Protein AF-0000000078594647 (afdb_homodimer)

Solvent-accessible surface area (backbone atoms only — not comparable to full-atom values): 12180 Å² total; per-residue (Å²): 135,80,76,60,50,55,62,37,12,44,50,52,47,50,51,37,48,75,68,69,44,51,60,60,56,49,11,61,69,51,72,47,50,45,66,55,50,50,26,29,36,66,47,72,40,78,67,46,54,61,53,47,50,36,48,23,61,66,70,72,49,52,59,43,68,57,64,48,69,67,57,80,35,77,54,42,50,44,49,48,50,41,55,56,51,54,71,73,38,51,63,69,51,46,52,50,48,43,52,51,52,50,54,50,46,56,53,59,70,72,101,135,82,76,59,51,55,61,37,11,43,50,52,47,51,50,39,49,74,67,71,43,50,60,60,54,50,11,61,69,50,73,48,51,43,66,55,50,50,28,28,36,66,45,73,39,80,66,47,53,63,53,47,48,36,47,23,61,65,70,72,49,50,57,42,69,56,63,50,68,66,59,75,35,76,53,43,50,44,49,48,50,40,55,58,51,54,70,73,37,52,63,69,50,47,52,52,49,45,51,52,51,52,55,50,46,57,54,58,71,72,100

Organism: NCBI:txid1408889

Secondary structure (DSSP, 8-state):
----HHHHHHHHHHHHHHTT--HHHHHHHHT--HHHHHHHHTTSSPPPHHHHHHHHHHHT--HHHHHS---TTHHHHHHHHHHHHHTTS-HHHHHHHHHHHHHHHHHHHT-/----HHHHHHHHHHHHHHTT--HHHHHHHHT--HHHHHHHHTTSSPPPHHHHHHHHHHHT--HHHHHS---TTHHHHHHHHHHHHHTTS-HHHHHHHHHHHHHHHHHHHT-

Radius of gyration: 18.21 Å; Cα contacts (8 Å, |Δi|>4): 233; chains: 2; bounding box: 49×46×35 Å

Foldseek 3Di:
DDFDQQQLLCLLVVLCVVVVHDLCRLCVQLVHDSVVNVCSNRVVDDDDPSSLVSSCVSSVFDPCSRTVPPDVPPVVVVVRVVVSVLVVDDPVVVVVVVVVVVVVVVVVVVD/DDFDQQVLLCLLVVLCVVVVHDLCRLCVQLVHDSVVNVCSNRVVDDDDPSSLVSSCVSSVFDPCSRTVPPDPPVVVVVVRVVVSVLVVDDPVVVVVVVVVVVVVVVVVVVD

pLDDT: mean 83.29, std 15.33, range [35.72, 98.75]

InterPro domains:
  IPR001387 Cro/C1-type, helix-turn-helix domain [PF01381] (12-65)
  IPR001387 Cro/C1-type, helix-turn-helix domain [PS50943] (12-66)
  IPR001387 Cro/C1-type, helix-turn-helix domain [SM00530] (11-66)
  IPR001387 Cro/C1-type, helix-turn-helix domain [cd00093] (9-66)
  IPR010982 Lambda repressor-like, DNA-binding domain superfamily [G3DSA:1.10.260.40] (1-69)
  IPR010982 Lambda repressor-like, DNA-binding domain superfamily [SSF47413] (3-69)
  IPR050807 Transcriptional regulator/dioxygenase, bacterial-type [PTHR46797] (7-89)

Sequence (222 aa):
MKTDYKKLGKRIKTIRKERALTQEKLAEMTGLSNNYISNIETNRSIPSIDTLLKICNSLGVTPDFILLDSIYTSKKYLKDEIAVKLNKCSEKNIHLIAKFCDLLIEEQTNEMKTDYKKLGKRIKTIRKERALTQEKLAEMTGLSNNYISNIETNRSIPSIDTLLKICNSLGVTPDFILL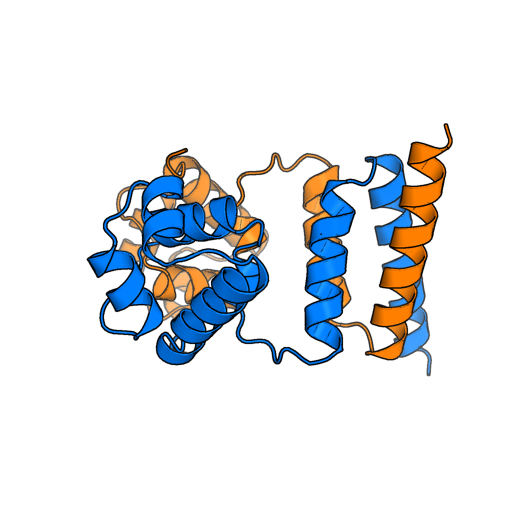DSIYTSKKYLKDEIAVKLNKCSEKNIHLIAKFCDLLIEEQTNE

Structure (mmCIF, N/CA/C/O backbone):
data_AF-0000000078594647-model_v1
#
loop_
_entity.id
_entity.type
_entity.pdbx_description
1 polymer 'Predicted transcriptional regulator'
#
loop_
_atom_site.group_PDB
_atom_site.id
_atom_site.type_symbol
_atom_site.label_atom_id
_atom_site.label_alt_id
_atom_site.label_comp_id
_atom_site.label_asym_id
_atom_site.label_entity_id
_atom_site.label_seq_id
_atom_site.pdbx_PDB_ins_code
_atom_site.Cartn_x
_atom_site.Cartn_y
_atom_site.Cartn_z
_atom_site.occupancy
_atom_site.B_iso_or_equiv
_atom_site.auth_seq_id
_atom_site.auth_comp_id
_atom_site.auth_asym_id
_atom_site.auth_atom_id
_atom_site.pdbx_PDB_model_num
ATOM 1 N N . MET A 1 1 ? -3.4 14.125 -6.039 1 54.25 1 MET A N 1
ATOM 2 C CA . MET A 1 1 ? -3.855 13.258 -7.129 1 54.25 1 MET A CA 1
ATOM 3 C C . MET A 1 1 ? -4.812 12.195 -6.609 1 54.25 1 MET A C 1
ATOM 5 O O . MET A 1 1 ? -4.633 11.672 -5.508 1 54.25 1 MET A O 1
ATOM 9 N N . LYS A 1 2 ? -6.031 12.133 -7.195 1 72.19 2 LYS A N 1
ATOM 10 C CA . LYS A 1 2 ? -7.098 11.211 -6.797 1 72.19 2 LYS A CA 1
ATOM 11 C C . LYS A 1 2 ? -6.816 9.797 -7.297 1 72.19 2 LYS A C 1
ATOM 13 O O . LYS A 1 2 ? -6.328 9.609 -8.414 1 72.19 2 LYS A O 1
ATOM 18 N N . THR A 1 3 ? -6.91 8.891 -6.473 1 85.5 3 THR A N 1
ATOM 19 C CA . THR A 1 3 ? -6.723 7.484 -6.812 1 85.5 3 THR A CA 1
ATOM 20 C C . THR A 1 3 ? -7.691 7.059 -7.914 1 85.5 3 THR A C 1
ATOM 22 O O . THR A 1 3 ? -8.875 7.398 -7.871 1 85.5 3 THR A O 1
ATOM 25 N N . ASP A 1 4 ? -7.176 6.477 -8.969 1 89.94 4 ASP A N 1
ATOM 26 C CA . ASP A 1 4 ? -8.016 5.914 -10.016 1 89.94 4 ASP A CA 1
ATOM 27 C C . ASP A 1 4 ? -8.539 4.535 -9.625 1 89.94 4 ASP A C 1
ATOM 29 O O . ASP A 1 4 ? -7.918 3.518 -9.938 1 89.94 4 ASP A O 1
ATOM 33 N N . TYR A 1 5 ? -9.734 4.523 -9.109 1 93.19 5 TYR A N 1
ATOM 34 C CA . TYR A 1 5 ? -10.266 3.279 -8.562 1 93.19 5 TYR A CA 1
ATOM 35 C C . TYR A 1 5 ? -10.719 2.342 -9.68 1 93.19 5 TYR A C 1
ATOM 37 O O . TYR A 1 5 ? -10.797 1.127 -9.484 1 93.19 5 TYR A O 1
ATOM 45 N N . LYS A 1 6 ? -11.047 2.926 -10.781 1 94.06 6 LYS A N 1
ATOM 46 C CA . LYS A 1 6 ? -11.359 2.07 -11.922 1 94.06 6 LYS A CA 1
ATOM 47 C C . LYS A 1 6 ? -10.148 1.231 -12.328 1 94.06 6 LYS A C 1
ATOM 49 O O . LYS A 1 6 ? -10.266 0.025 -12.555 1 94.06 6 LYS A O 1
ATOM 54 N N . LYS A 1 7 ? -9.016 1.899 -12.414 1 91.75 7 LYS A N 1
ATOM 55 C CA . LYS A 1 7 ? -7.781 1.186 -12.734 1 91.75 7 LYS A CA 1
ATOM 56 C C . LYS A 1 7 ? -7.406 0.209 -11.625 1 91.75 7 LYS A C 1
ATOM 58 O O . LYS A 1 7 ? -6.918 -0.89 -11.898 1 91.75 7 LYS A O 1
ATOM 63 N N . LEU A 1 8 ? -7.621 0.599 -10.406 1 93.06 8 LEU A N 1
ATOM 64 C CA . LEU A 1 8 ? -7.363 -0.268 -9.258 1 93.06 8 LEU A CA 1
ATOM 65 C C . LEU A 1 8 ? -8.188 -1.548 -9.352 1 93.06 8 LEU A C 1
ATOM 67 O O . LEU A 1 8 ? -7.656 -2.646 -9.18 1 93.06 8 LEU A O 1
ATOM 71 N N . GLY A 1 9 ? -9.461 -1.371 -9.547 1 95.88 9 GLY A N 1
ATOM 72 C CA . GLY A 1 9 ? -10.328 -2.531 -9.688 1 95.88 9 GLY A CA 1
ATOM 73 C C . GLY A 1 9 ? -9.898 -3.463 -10.805 1 95.88 9 GLY A C 1
ATOM 74 O O . GLY A 1 9 ? -9.914 -4.684 -10.641 1 95.88 9 GLY A O 1
ATOM 75 N N . LYS A 1 10 ? -9.5 -2.865 -11.922 1 94.12 10 LYS A N 1
ATOM 76 C CA . LYS A 1 10 ? -9.039 -3.656 -13.055 1 94.12 10 LYS A CA 1
ATOM 77 C C . LYS A 1 10 ? -7.777 -4.445 -12.703 1 94.12 10 LYS A C 1
ATOM 79 O O . LYS A 1 10 ? -7.605 -5.582 -13.141 1 94.12 10 LYS A O 1
ATOM 84 N N . ARG A 1 11 ? -6.898 -3.875 -11.961 1 91.38 11 ARG A N 1
ATOM 85 C CA . ARG A 1 11 ? -5.676 -4.551 -11.531 1 91.38 11 ARG A CA 1
ATOM 86 C C . ARG A 1 11 ? -6 -5.75 -10.641 1 91.38 11 ARG A C 1
ATOM 88 O O . ARG A 1 11 ? -5.414 -6.824 -10.805 1 91.38 11 ARG A O 1
ATOM 95 N N . ILE A 1 12 ? -6.914 -5.535 -9.758 1 94.88 12 ILE A N 1
ATOM 96 C CA . ILE A 1 12 ? -7.332 -6.621 -8.875 1 94.88 12 ILE A CA 1
ATOM 97 C C . ILE A 1 12 ? -7.898 -7.77 -9.711 1 94.88 12 ILE A C 1
ATOM 99 O O . ILE A 1 12 ? -7.543 -8.93 -9.5 1 94.88 12 ILE A O 1
ATOM 103 N N . LYS A 1 13 ? -8.695 -7.375 -10.648 1 96.81 13 LYS A N 1
ATOM 104 C CA . LYS A 1 13 ? -9.281 -8.375 -11.539 1 96.81 13 LYS A CA 1
ATOM 105 C C . LYS A 1 13 ? -8.203 -9.141 -12.297 1 96.81 13 LYS A C 1
ATOM 107 O O . LYS A 1 13 ? -8.25 -10.367 -12.398 1 96.81 13 LYS A O 1
ATOM 112 N N . THR A 1 14 ? -7.301 -8.398 -12.859 1 93.44 14 THR A N 1
ATOM 113 C CA . THR A 1 14 ? -6.223 -8.984 -13.648 1 93.44 14 THR A CA 1
ATOM 114 C C . THR A 1 14 ? -5.426 -9.984 -12.82 1 93.44 14 THR A C 1
ATOM 116 O O . THR A 1 14 ? -5.176 -11.109 -13.258 1 93.44 14 THR A O 1
ATOM 119 N N . ILE A 1 15 ? -5.059 -9.648 -11.633 1 87.94 15 ILE A N 1
ATOM 120 C CA . ILE A 1 15 ? -4.27 -10.516 -10.758 1 87.94 15 ILE A CA 1
ATOM 121 C C . ILE A 1 15 ? -5.09 -11.742 -10.375 1 87.94 15 ILE A C 1
ATOM 123 O O . ILE A 1 15 ? -4.57 -12.859 -10.344 1 87.94 15 ILE A O 1
ATOM 127 N N . ARG A 1 16 ? -6.32 -11.438 -9.977 1 95.81 16 ARG A N 1
ATOM 128 C CA . ARG A 1 16 ? -7.195 -12.555 -9.633 1 95.81 16 ARG A CA 1
ATOM 129 C C . ARG A 1 16 ? -7.227 -13.594 -10.75 1 95.81 16 ARG A C 1
ATOM 131 O O . ARG A 1 16 ? -7.082 -14.789 -10.5 1 95.81 16 ARG A O 1
ATOM 138 N N . LYS A 1 17 ? -7.383 -13.102 -11.969 1 96.31 17 LYS A N 1
ATOM 139 C CA . LYS A 1 17 ? -7.449 -13.984 -13.133 1 96.31 17 LYS A CA 1
ATOM 140 C C . LYS A 1 17 ? -6.113 -14.68 -13.367 1 96.31 17 LYS A C 1
ATOM 142 O O . LYS A 1 17 ? -6.082 -15.859 -13.727 1 96.31 17 LYS A O 1
ATOM 147 N N . GLU A 1 18 ? -5.086 -13.977 -13.211 1 87.06 18 GLU A N 1
ATOM 148 C CA . GLU A 1 18 ? -3.752 -14.555 -13.352 1 87.06 18 GLU A CA 1
ATOM 149 C C . GLU A 1 18 ? -3.541 -15.711 -12.383 1 87.06 18 GLU A C 1
ATOM 151 O O . GLU A 1 18 ? -2.807 -16.656 -12.68 1 87.06 18 GLU A O 1
ATOM 156 N N . ARG A 1 19 ? -4.184 -15.609 -11.258 1 88.88 19 ARG A N 1
ATOM 157 C CA . ARG A 1 19 ? -4.082 -16.641 -10.234 1 88.88 19 ARG A CA 1
ATOM 158 C C . ARG A 1 19 ? -5.148 -17.719 -10.43 1 88.88 19 ARG A C 1
ATOM 160 O O . ARG A 1 19 ? -5.332 -18.578 -9.57 1 88.88 19 ARG A O 1
ATOM 167 N N . ALA A 1 20 ? -5.902 -17.547 -11.453 1 96.25 20 ALA A N 1
ATOM 168 C CA . ALA A 1 20 ? -6.941 -18.484 -11.852 1 96.25 20 ALA A CA 1
ATOM 169 C C . ALA A 1 20 ? -8.039 -18.578 -10.789 1 96.25 20 ALA A C 1
ATOM 171 O O . ALA A 1 20 ? -8.57 -19.656 -10.523 1 96.25 20 ALA A O 1
ATOM 172 N N . LEU A 1 21 ? -8.328 -17.531 -10.234 1 97.56 21 LEU A N 1
ATOM 173 C CA . LEU A 1 21 ? -9.398 -17.469 -9.234 1 97.56 21 LEU A CA 1
ATOM 174 C C . LEU A 1 21 ? -10.664 -16.859 -9.836 1 97.56 21 LEU A C 1
ATOM 176 O O . LEU A 1 21 ? -10.594 -15.922 -10.625 1 97.56 21 LEU A O 1
ATOM 180 N N . THR A 1 22 ? -11.773 -17.484 -9.398 1 98.31 22 THR A N 1
ATOM 181 C CA . THR A 1 22 ? -13.047 -16.828 -9.664 1 98.31 22 THR A CA 1
ATOM 182 C C . THR A 1 22 ? -13.328 -15.742 -8.617 1 98.31 22 THR A C 1
ATOM 184 O O . THR A 1 22 ? -12.633 -15.656 -7.602 1 98.31 22 THR A O 1
ATOM 187 N N . GLN A 1 23 ? -14.328 -14.93 -8.969 1 98.38 23 GLN A N 1
ATOM 188 C CA . GLN A 1 23 ? -14.719 -13.938 -7.969 1 98.38 23 GLN A CA 1
ATOM 189 C C . GLN A 1 23 ? -15.227 -14.609 -6.695 1 98.38 23 GLN A C 1
ATOM 191 O O . GLN A 1 23 ? -14.961 -14.141 -5.59 1 98.38 23 GLN A O 1
ATOM 196 N N . GLU A 1 24 ? -15.93 -15.688 -6.887 1 98.38 24 GLU A N 1
ATOM 197 C CA . GLU A 1 24 ? -16.469 -16.453 -5.758 1 98.38 24 GLU A CA 1
ATOM 198 C C . GLU A 1 24 ? -15.344 -16.984 -4.875 1 98.38 24 GLU A C 1
ATOM 200 O O . GLU A 1 24 ? -15.43 -16.922 -3.645 1 98.38 24 GLU A O 1
ATOM 205 N N . LYS A 1 25 ? -14.367 -17.484 -5.512 1 98.5 25 LYS A N 1
ATOM 206 C CA . LYS A 1 25 ? -13.25 -18.031 -4.754 1 98.5 25 LYS A CA 1
ATOM 207 C C . LYS A 1 25 ? -12.5 -16.922 -4.012 1 98.5 25 LYS A C 1
ATOM 209 O O . LYS A 1 25 ? -12.109 -17.094 -2.857 1 98.5 25 LYS A O 1
ATOM 214 N N . LEU A 1 26 ? -12.266 -15.812 -4.645 1 98.31 26 LEU A N 1
ATOM 215 C CA . LEU A 1 26 ? -11.625 -14.688 -3.969 1 98.31 26 LEU A CA 1
ATOM 216 C C . LEU A 1 26 ? -12.469 -14.211 -2.793 1 98.31 26 LEU A C 1
ATOM 218 O O . LEU A 1 26 ? -11.93 -13.852 -1.741 1 98.31 26 LEU A O 1
ATOM 222 N N . ALA A 1 27 ? -13.742 -14.188 -2.984 1 98.44 27 ALA A N 1
ATOM 223 C CA . ALA A 1 27 ? -14.664 -13.789 -1.921 1 98.44 27 ALA A CA 1
ATOM 224 C C . ALA A 1 27 ? -14.516 -14.703 -0.703 1 98.44 27 ALA A C 1
ATOM 226 O O . ALA A 1 27 ? -14.43 -14.219 0.43 1 98.44 27 ALA A O 1
ATOM 227 N N . GLU A 1 28 ? -14.445 -15.883 -0.958 1 97.94 28 GLU A N 1
ATOM 228 C CA . GLU A 1 28 ? -14.258 -16.859 0.112 1 97.94 28 GLU A CA 1
ATOM 229 C C . GLU A 1 28 ? -12.938 -16.641 0.834 1 97.94 28 GLU A C 1
ATOM 231 O O . GLU A 1 28 ? -12.883 -16.641 2.066 1 97.94 28 GLU A O 1
ATOM 236 N N . MET A 1 29 ? -11.914 -16.453 0.105 1 96.38 29 MET A N 1
ATOM 237 C CA . MET A 1 29 ? -10.57 -16.297 0.655 1 96.38 29 MET A CA 1
ATOM 238 C C . MET A 1 29 ? -10.477 -15.023 1.494 1 96.38 29 MET A C 1
ATOM 240 O O . MET A 1 29 ? -9.688 -14.961 2.439 1 96.38 29 MET A O 1
ATOM 244 N N . THR A 1 30 ? -11.203 -14.031 1.105 1 96.31 30 THR A N 1
ATOM 245 C CA . THR A 1 30 ? -11.109 -12.727 1.758 1 96.31 30 THR A CA 1
ATOM 246 C C . THR A 1 30 ? -12.156 -12.594 2.861 1 96.31 30 THR A C 1
ATOM 248 O O . THR A 1 30 ? -12.078 -11.688 3.688 1 96.31 30 THR A O 1
ATOM 251 N N . GLY A 1 31 ? -13.164 -13.445 2.863 1 97.25 31 GLY A N 1
ATOM 252 C CA . GLY A 1 31 ? -14.289 -13.312 3.771 1 97.25 31 GLY A CA 1
ATOM 253 C C . GLY A 1 31 ? -15.273 -12.234 3.348 1 97.25 31 GLY A C 1
ATOM 254 O O . GLY A 1 31 ? -16.031 -11.719 4.172 1 97.25 31 GLY A O 1
ATOM 255 N N . LEU A 1 32 ? -15.258 -11.852 2.152 1 97.69 32 LEU A N 1
ATOM 256 C CA . LEU A 1 32 ? -16.156 -10.852 1.589 1 97.69 32 LEU A CA 1
ATOM 257 C C . LEU A 1 32 ? -17.203 -11.508 0.698 1 97.69 32 LEU A C 1
ATOM 259 O O . LEU A 1 32 ? -17.094 -12.688 0.358 1 97.69 32 LEU A O 1
ATOM 263 N N . SER A 1 33 ? -18.172 -10.758 0.355 1 98.19 33 SER A N 1
ATOM 264 C CA . SER A 1 33 ? -19.172 -11.297 -0.547 1 98.19 33 SER A CA 1
ATOM 265 C C . SER A 1 33 ? -18.719 -11.227 -2 1 98.19 33 SER A C 1
ATOM 267 O O . SER A 1 33 ? -17.953 -10.336 -2.369 1 98.19 33 SER A O 1
ATOM 269 N N . ASN A 1 34 ? -19.266 -12.164 -2.793 1 98.12 34 ASN A N 1
ATOM 270 C CA . ASN A 1 34 ? -19 -12.156 -4.227 1 98.12 34 ASN A CA 1
ATOM 271 C C . ASN A 1 34 ? -19.422 -10.844 -4.871 1 98.12 34 ASN A C 1
ATOM 273 O O . ASN A 1 34 ? -18.703 -10.297 -5.707 1 98.12 34 ASN A O 1
ATOM 277 N N . ASN A 1 35 ? -20.484 -10.398 -4.492 1 98.5 35 ASN A N 1
ATOM 278 C CA . ASN A 1 35 ? -21 -9.141 -5.027 1 98.5 35 ASN A CA 1
ATOM 279 C C . ASN A 1 35 ? -20.047 -7.98 -4.711 1 98.5 35 ASN A C 1
ATOM 281 O O . ASN A 1 35 ? -19.844 -7.102 -5.547 1 98.5 35 ASN A O 1
ATOM 285 N N . TYR A 1 36 ? -19.547 -7.969 -3.537 1 98.31 36 TYR A N 1
ATOM 286 C CA . TYR A 1 36 ? -18.641 -6.902 -3.133 1 98.31 36 TYR A CA 1
ATOM 287 C C . TYR A 1 36 ? -17.344 -6.953 -3.938 1 98.31 36 TYR A C 1
ATOM 289 O O . TYR A 1 36 ? -16.844 -5.918 -4.383 1 98.31 36 TYR A O 1
ATOM 297 N N . ILE A 1 37 ? -16.797 -8.109 -4.145 1 98.56 37 ILE A N 1
ATOM 298 C CA . ILE A 1 37 ? -15.617 -8.281 -4.98 1 98.56 37 ILE A CA 1
ATOM 299 C C . ILE A 1 37 ? -15.898 -7.738 -6.383 1 98.56 37 ILE A C 1
ATOM 301 O O . ILE A 1 37 ? -15.102 -6.969 -6.926 1 98.56 37 ILE A O 1
ATOM 305 N N . SER A 1 38 ? -17.031 -8.141 -6.906 1 98.62 38 SER A N 1
ATOM 306 C CA . SER A 1 38 ? -17.422 -7.668 -8.234 1 98.62 38 SER A CA 1
ATOM 307 C C . SER A 1 38 ? -17.516 -6.148 -8.273 1 98.62 38 SER A C 1
ATOM 309 O O . SER A 1 38 ? -17.016 -5.523 -9.219 1 98.62 38 SER A O 1
ATOM 311 N N . ASN A 1 39 ? -18.125 -5.59 -7.258 1 98.75 39 ASN A N 1
ATOM 312 C CA . ASN A 1 39 ? -18.297 -4.141 -7.188 1 98.75 39 ASN A CA 1
ATOM 313 C C . ASN A 1 39 ? -16.938 -3.43 -7.133 1 98.75 39 ASN A C 1
ATOM 315 O O . ASN A 1 39 ? -16.766 -2.377 -7.746 1 98.75 39 ASN A O 1
ATOM 319 N N . ILE A 1 40 ? -16 -3.932 -6.434 1 98.12 40 ILE A N 1
ATOM 320 C CA . ILE A 1 40 ? -14.672 -3.342 -6.336 1 98.12 40 ILE A CA 1
ATOM 321 C C . ILE A 1 40 ? -13.969 -3.414 -7.691 1 98.12 40 ILE A C 1
ATOM 323 O O . ILE A 1 40 ? -13.414 -2.42 -8.164 1 98.12 40 ILE A O 1
ATOM 327 N N . GLU A 1 41 ? -14.117 -4.566 -8.328 1 98 41 GLU A N 1
ATOM 328 C CA . GLU A 1 41 ? -13.414 -4.781 -9.586 1 98 41 GLU A CA 1
ATOM 329 C C . GLU A 1 41 ? -13.992 -3.914 -10.703 1 98 41 GLU A C 1
ATOM 331 O O . GLU A 1 41 ? -13.305 -3.604 -11.672 1 98 41 GLU A O 1
ATOM 336 N N . THR A 1 42 ? -15.258 -3.559 -10.516 1 97.5 42 THR A N 1
ATOM 337 C CA . THR A 1 42 ? -15.93 -2.766 -11.539 1 97.5 42 THR A CA 1
ATOM 338 C C . THR A 1 42 ? -16.109 -1.322 -11.078 1 97.5 42 THR A C 1
ATOM 340 O O . THR A 1 42 ? -16.859 -0.56 -11.688 1 97.5 42 THR A O 1
ATOM 343 N N . ASN A 1 43 ? -15.43 -0.935 -10.023 1 96.62 43 ASN A N 1
ATOM 344 C CA . ASN A 1 43 ? -15.406 0.418 -9.477 1 96.62 43 ASN A CA 1
ATOM 345 C C . ASN A 1 43 ? -16.797 0.879 -9.055 1 96.62 43 ASN A C 1
ATOM 347 O O . ASN A 1 43 ? -17.141 2.049 -9.219 1 96.62 43 ASN A O 1
ATOM 351 N N . ARG A 1 44 ? -17.578 0.023 -8.578 1 97.94 44 ARG A N 1
ATOM 352 C CA . ARG A 1 44 ? -18.875 0.362 -8.008 1 97.94 44 ARG A CA 1
ATOM 353 C C . ARG A 1 44 ? -18.797 0.508 -6.492 1 97.94 44 ARG A C 1
ATOM 355 O O . ARG A 1 44 ? -19.703 1.051 -5.867 1 97.94 44 ARG A O 1
ATOM 362 N N . SER A 1 45 ? -17.781 0.072 -5.922 1 97.75 45 SER A N 1
ATOM 363 C CA . SER A 1 45 ? -17.438 0.256 -4.516 1 97.75 45 SER A CA 1
ATOM 364 C C . SER A 1 45 ? -15.961 0.564 -4.336 1 97.75 45 SER A C 1
ATOM 366 O O . SER A 1 45 ? -15.117 0.002 -5.039 1 97.75 45 SER A O 1
ATOM 368 N N . ILE A 1 46 ? -15.727 1.422 -3.447 1 96 46 ILE A N 1
ATOM 369 C CA . ILE A 1 46 ? -14.352 1.72 -3.068 1 96 46 ILE A CA 1
ATOM 370 C C . ILE A 1 46 ? -13.969 0.9 -1.838 1 96 46 ILE A C 1
ATOM 372 O O . ILE A 1 46 ? -14.641 0.962 -0.807 1 96 46 ILE A O 1
ATOM 376 N N . PRO A 1 47 ? -12.93 0.13 -2.002 1 96.69 47 PRO A N 1
ATOM 377 C CA . PRO A 1 47 ? -12.547 -0.664 -0.831 1 96.69 47 PRO A CA 1
ATOM 378 C C . PRO A 1 47 ? -11.945 0.187 0.289 1 96.69 47 PRO A C 1
ATOM 380 O O . PRO A 1 47 ? -11.312 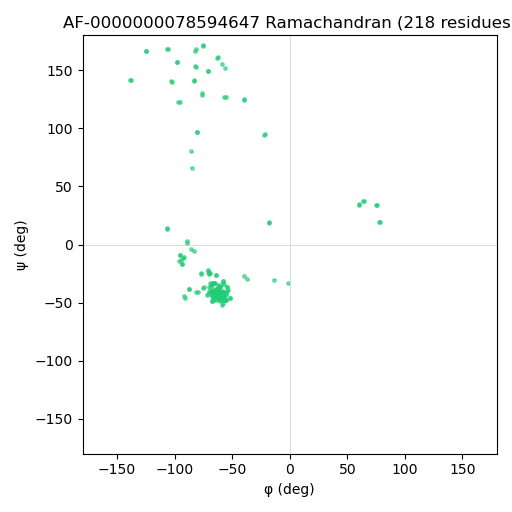1.207 0.021 1 96.69 47 PRO A O 1
ATOM 383 N N . SER A 1 48 ? -12.172 -0.27 1.49 1 95.5 48 SER A N 1
ATOM 384 C CA . SER A 1 48 ? -11.445 0.27 2.637 1 95.5 48 SER A CA 1
ATOM 385 C C . SER A 1 48 ? -10.016 -0.249 2.68 1 95.5 48 SER A C 1
ATOM 387 O O . SER A 1 48 ? -9.648 -1.147 1.919 1 95.5 48 SER A O 1
ATOM 389 N N . ILE A 1 49 ? -9.258 0.305 3.543 1 94.81 49 ILE A N 1
ATOM 390 C CA . ILE A 1 49 ? -7.895 -0.171 3.758 1 94.81 49 ILE A CA 1
ATOM 391 C C . ILE A 1 49 ? -7.922 -1.637 4.184 1 94.81 49 ILE A C 1
ATOM 393 O O . ILE A 1 49 ? -7.16 -2.457 3.662 1 94.81 49 ILE A O 1
ATOM 397 N N . ASP A 1 50 ? -8.82 -1.983 5.094 1 94.12 50 ASP A N 1
ATOM 398 C CA . ASP A 1 50 ? -8.93 -3.363 5.555 1 94.12 50 ASP A CA 1
ATOM 399 C C . ASP A 1 50 ? -9.273 -4.301 4.402 1 94.12 50 ASP A C 1
ATOM 401 O O . ASP A 1 50 ? -8.695 -5.383 4.281 1 94.12 50 ASP A O 1
ATOM 405 N N . THR A 1 51 ? -10.195 -3.871 3.65 1 96.25 51 THR A N 1
ATOM 406 C CA . THR A 1 51 ? -10.609 -4.668 2.5 1 96.25 51 THR A CA 1
ATOM 407 C C . THR A 1 51 ? -9.453 -4.848 1.521 1 96.25 51 THR A C 1
ATOM 409 O O . THR A 1 51 ? -9.211 -5.957 1.039 1 96.25 51 THR A O 1
ATOM 412 N N . LEU A 1 52 ? -8.781 -3.764 1.249 1 95.12 52 LEU A N 1
ATOM 413 C CA . LEU A 1 52 ? -7.637 -3.811 0.347 1 95.12 52 LEU A CA 1
ATOM 414 C C . LEU A 1 52 ? -6.586 -4.793 0.854 1 95.12 52 LEU A C 1
ATOM 416 O O . LEU A 1 52 ? -6.035 -5.574 0.076 1 95.12 52 LEU A O 1
ATOM 420 N N . LEU A 1 53 ? -6.336 -4.785 2.104 1 92.5 53 LEU A N 1
ATOM 421 C CA . LEU A 1 53 ? -5.324 -5.664 2.686 1 92.5 53 LEU A CA 1
ATOM 422 C C . LEU A 1 53 ? -5.758 -7.125 2.596 1 92.5 53 LEU A C 1
ATOM 424 O O . LEU A 1 53 ? -4.934 -8.008 2.344 1 92.5 53 LEU A O 1
ATOM 428 N N . LYS A 1 54 ? -6.992 -7.379 2.832 1 94.69 54 LYS A N 1
ATOM 429 C CA . LYS A 1 54 ? -7.508 -8.734 2.664 1 94.69 54 LYS A CA 1
ATOM 430 C C . LYS A 1 54 ? -7.277 -9.234 1.242 1 94.69 54 LYS A C 1
ATOM 432 O O . LYS A 1 54 ? -6.852 -10.375 1.042 1 94.69 54 LYS A O 1
ATOM 437 N N . ILE A 1 55 ? -7.539 -8.352 0.353 1 94.81 55 ILE A N 1
ATOM 438 C CA . ILE A 1 55 ? -7.398 -8.703 -1.056 1 94.81 55 ILE A CA 1
ATOM 439 C C . ILE A 1 55 ? -5.926 -8.93 -1.386 1 94.81 55 ILE A C 1
ATOM 441 O O . ILE A 1 55 ? -5.56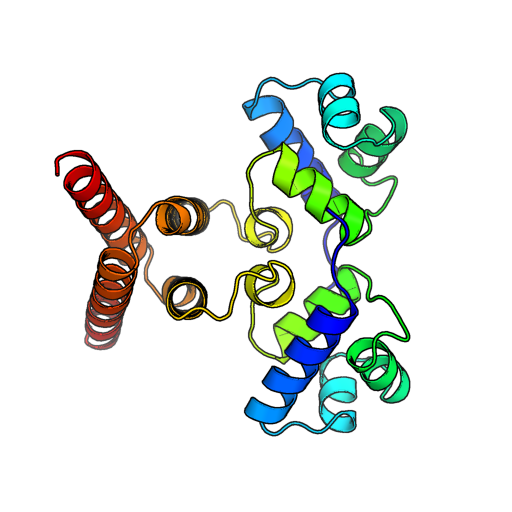6 -9.93 -2.008 1 94.81 55 ILE A O 1
ATOM 445 N N . CYS A 1 56 ? -5.141 -8.07 -1.013 1 89 56 CYS A N 1
ATOM 446 C CA . CYS A 1 56 ? -3.707 -8.195 -1.247 1 89 56 CYS A CA 1
ATOM 447 C C . CYS A 1 56 ? -3.174 -9.5 -0.682 1 89 56 CYS A C 1
ATOM 449 O O . CYS A 1 56 ? -2.439 -10.227 -1.361 1 89 56 CYS A O 1
ATOM 451 N N . ASN A 1 57 ? -3.533 -9.797 0.526 1 87.19 57 ASN A N 1
ATOM 452 C CA . ASN A 1 57 ? -3.082 -11.016 1.186 1 87.19 57 ASN A CA 1
ATOM 453 C C . ASN A 1 57 ? -3.541 -12.258 0.435 1 87.19 57 ASN A C 1
ATOM 455 O O . ASN A 1 57 ? -2.764 -13.195 0.242 1 87.19 57 ASN A O 1
ATOM 459 N N . SER A 1 58 ? -4.711 -12.211 0.081 1 91.69 58 SER A N 1
ATOM 460 C CA . SER A 1 58 ? -5.281 -13.367 -0.601 1 91.69 58 SER A CA 1
ATOM 461 C C . SER A 1 58 ? -4.648 -13.57 -1.972 1 91.69 58 SER A C 1
ATOM 463 O O . SER A 1 58 ? -4.504 -14.711 -2.432 1 91.69 58 SER A O 1
ATOM 465 N N . LEU A 1 59 ? -4.297 -12.477 -2.602 1 89.69 59 LEU A N 1
ATOM 466 C CA . LEU A 1 59 ? -3.75 -12.547 -3.951 1 89.69 59 LEU A CA 1
ATOM 467 C C . LEU A 1 59 ? -2.227 -12.625 -3.92 1 89.69 59 LEU A C 1
ATOM 469 O O . LEU A 1 59 ? -1.589 -12.812 -4.957 1 89.69 59 LEU A O 1
ATOM 473 N N . GLY A 1 60 ? -1.642 -12.391 -2.795 1 80.69 60 GLY A N 1
ATOM 474 C CA . GLY A 1 60 ? -0.196 -12.469 -2.656 1 80.69 60 GLY A CA 1
ATOM 475 C C . GLY A 1 60 ? 0.524 -11.273 -3.248 1 80.69 60 GLY A C 1
ATOM 476 O O . GLY A 1 60 ? 1.582 -11.414 -3.861 1 80.69 60 GLY A O 1
ATOM 477 N N . VAL A 1 61 ? -0.063 -10.125 -3.178 1 81.44 61 VAL A N 1
ATOM 478 C CA . VAL A 1 61 ? 0.55 -8.898 -3.682 1 81.44 61 VAL A CA 1
ATOM 479 C C . VAL A 1 61 ? 0.603 -7.852 -2.572 1 81.44 61 VAL A C 1
ATOM 481 O O . VAL A 1 61 ? -0.018 -8.023 -1.52 1 81.44 61 VAL A O 1
ATOM 484 N N . THR A 1 62 ? 1.384 -6.805 -2.832 1 78.94 62 THR A N 1
ATOM 485 C CA . THR A 1 62 ? 1.538 -5.754 -1.831 1 78.94 62 THR A CA 1
ATOM 486 C C . THR A 1 62 ? 0.607 -4.582 -2.127 1 78.94 62 THR A C 1
ATOM 488 O O . THR A 1 62 ? 0.154 -4.414 -3.262 1 78.94 62 THR A O 1
ATOM 491 N N . PRO A 1 63 ? 0.294 -3.814 -1.121 1 87.12 63 PRO A N 1
ATOM 492 C CA . PRO A 1 63 ? -0.485 -2.598 -1.36 1 87.12 63 PRO A CA 1
ATOM 493 C C . PRO A 1 63 ? 0.151 -1.686 -2.406 1 87.12 63 PRO A C 1
ATOM 495 O O . PRO A 1 63 ? -0.557 -1.072 -3.209 1 87.12 63 PRO A O 1
ATOM 498 N N . ASP A 1 64 ? 1.438 -1.626 -2.402 1 80.69 64 ASP A N 1
ATOM 499 C CA . ASP A 1 64 ? 2.113 -0.807 -3.404 1 80.69 64 ASP A CA 1
ATOM 500 C C . ASP A 1 64 ? 1.759 -1.265 -4.816 1 80.69 64 ASP A C 1
ATOM 502 O O . ASP A 1 64 ? 1.526 -0.439 -5.703 1 80.69 64 ASP A O 1
ATOM 506 N N . PHE A 1 65 ? 1.729 -2.545 -4.926 1 76.38 65 PHE A N 1
ATOM 507 C CA . PHE A 1 65 ? 1.445 -3.121 -6.234 1 76.38 65 PHE A CA 1
ATOM 508 C C . PHE A 1 65 ? 0.07 -2.693 -6.727 1 76.38 65 PHE A C 1
ATOM 510 O O . PHE A 1 65 ? -0.108 -2.404 -7.914 1 76.38 65 PHE A O 1
ATOM 517 N N . ILE A 1 66 ? -0.875 -2.592 -5.832 1 85.88 66 ILE A N 1
ATOM 518 C CA . ILE A 1 66 ? -2.258 -2.312 -6.199 1 85.88 66 ILE A CA 1
ATOM 519 C C . ILE A 1 66 ? -2.475 -0.803 -6.285 1 85.88 66 ILE A C 1
ATOM 521 O O . ILE A 1 66 ? -3.18 -0.321 -7.176 1 85.88 66 ILE A O 1
ATOM 525 N N . LEU A 1 67 ? -1.898 -0.079 -5.441 1 88.44 67 LEU A N 1
ATOM 526 C CA . LEU A 1 67 ? -2.252 1.326 -5.266 1 88.44 67 LEU A CA 1
ATOM 527 C C . LEU A 1 67 ? -1.386 2.217 -6.148 1 88.44 67 LEU A C 1
ATOM 529 O O . LEU A 1 67 ? -1.809 3.307 -6.543 1 88.44 67 LEU A O 1
ATOM 533 N N . LEU A 1 68 ? -0.289 2.021 -6.195 1 73 68 LEU A N 1
ATOM 534 C CA . LEU A 1 68 ? 0.624 2.926 -6.891 1 73 68 LEU A CA 1
ATOM 535 C C . LEU A 1 68 ? 0.701 2.586 -8.375 1 73 68 LEU A C 1
ATOM 537 O O . LEU A 1 68 ? 0.656 1.413 -8.75 1 73 68 LEU A O 1
ATOM 541 N N . ASP A 1 69 ? -0.504 3.17 -9.133 1 53.28 69 ASP A N 1
ATOM 542 C CA . ASP A 1 69 ? -0.65 3.031 -10.578 1 53.28 69 ASP A CA 1
ATOM 543 C C . ASP A 1 69 ? 0.654 2.562 -11.219 1 53.28 69 ASP A C 1
ATOM 545 O O . ASP A 1 69 ? 0.812 2.631 -12.445 1 53.28 69 ASP A O 1
ATOM 549 N N . SER A 1 70 ? 1.809 2.941 -10.609 1 44.94 70 SER A N 1
ATOM 550 C CA . SER A 1 70 ? 2.857 3.014 -11.625 1 44.94 70 SER A CA 1
ATOM 551 C C . SER A 1 70 ? 2.74 1.867 -12.625 1 44.94 70 SER A C 1
ATOM 553 O O . SER A 1 70 ? 2.332 0.761 -12.258 1 44.94 70 SER A O 1
ATOM 555 N N . ILE A 1 71 ? 2.654 2.449 -13.852 1 35.72 71 ILE A N 1
ATOM 556 C CA . ILE A 1 71 ? 2.736 1.805 -15.156 1 35.72 71 ILE A CA 1
ATOM 557 C C . ILE A 1 71 ? 3.477 0.476 -15.031 1 35.72 71 ILE A C 1
ATOM 559 O O . ILE A 1 71 ? 4.602 0.43 -14.531 1 35.72 71 ILE A O 1
ATOM 563 N N . TYR A 1 72 ? 2.656 -0.563 -14.867 1 39.97 72 TYR A N 1
ATOM 564 C CA . TYR A 1 72 ? 3.211 -1.839 -15.305 1 39.97 72 TYR A CA 1
ATOM 565 C C . TYR A 1 72 ? 4.395 -1.628 -16.234 1 39.97 72 TYR A C 1
ATOM 567 O O . TYR A 1 72 ? 4.23 -1.605 -17.453 1 39.97 72 TYR A O 1
ATOM 575 N N . THR A 1 73 ? 4.902 -0.422 -16.141 1 43.25 73 THR A N 1
ATOM 576 C CA . THR A 1 73 ? 6.078 -0.494 -17.016 1 43.25 73 THR A CA 1
ATOM 577 C C . THR A 1 73 ? 7.027 -1.592 -16.547 1 43.25 73 THR A C 1
ATOM 579 O O . THR A 1 73 ? 6.902 -2.09 -15.422 1 43.25 73 THR A O 1
ATOM 582 N N . SER A 1 74 ? 7.684 -1.982 -17.406 1 48.03 74 SER A N 1
ATOM 583 C CA . SER A 1 74 ? 8.711 -3 -17.203 1 48.03 74 SER A CA 1
ATOM 584 C C . SER A 1 74 ? 9.461 -2.768 -15.898 1 48.03 74 SER A C 1
ATOM 586 O O . SER A 1 74 ? 9.75 -3.713 -15.156 1 48.03 74 SER A O 1
ATOM 588 N N . LYS A 1 75 ? 9.508 -1.533 -15.492 1 53.38 75 LYS A N 1
ATOM 589 C CA . LYS A 1 75 ? 10.297 -1.19 -14.312 1 53.38 75 LYS A CA 1
ATOM 590 C C . LYS A 1 75 ? 9.523 -1.488 -13.031 1 53.38 75 LYS A C 1
ATOM 592 O O . LYS A 1 75 ? 10.086 -2.033 -12.078 1 53.38 75 LYS A O 1
ATOM 597 N N . LYS A 1 76 ? 8.297 -1.195 -13.031 1 52.06 76 LYS A N 1
ATOM 598 C CA . LYS A 1 76 ? 7.477 -1.316 -11.828 1 52.06 76 LYS A CA 1
ATOM 599 C C . LYS A 1 76 ? 7.234 -2.781 -11.477 1 52.06 76 LYS A C 1
ATOM 601 O O . LYS A 1 76 ? 7.316 -3.164 -10.305 1 52.06 76 LYS A O 1
ATOM 606 N N . TYR A 1 77 ? 6.953 -3.521 -12.508 1 54.91 77 TYR A N 1
ATOM 607 C CA . TYR A 1 77 ? 6.852 -4.961 -12.289 1 54.91 77 TYR A CA 1
ATOM 608 C C . TYR A 1 77 ? 8.109 -5.5 -11.625 1 54.91 77 TYR A C 1
ATOM 610 O O . TYR A 1 77 ? 8.031 -6.316 -10.703 1 54.91 77 TYR A O 1
ATOM 618 N N . LEU A 1 78 ? 9.102 -4.918 -12.141 1 62.97 78 LEU A N 1
ATOM 619 C CA . LEU A 1 78 ? 10.367 -5.414 -11.594 1 62.97 78 LEU A CA 1
ATOM 620 C C . LEU A 1 78 ? 10.523 -5 -10.133 1 62.97 78 LEU A C 1
ATOM 622 O O . LEU A 1 78 ? 10.992 -5.785 -9.312 1 62.97 78 LEU A O 1
ATOM 626 N N . LYS A 1 79 ? 9.992 -3.773 -9.828 1 69.19 79 LYS A N 1
ATOM 627 C CA . LYS A 1 79 ? 10.102 -3.307 -8.453 1 69.19 79 LYS A CA 1
ATOM 628 C C . LYS A 1 79 ? 9.234 -4.148 -7.516 1 69.19 79 LYS A C 1
ATOM 630 O O . LYS A 1 79 ? 9.648 -4.477 -6.402 1 69.19 79 LYS A O 1
ATOM 635 N N . ASP A 1 80 ? 8.133 -4.48 -8.102 1 64.06 80 ASP A N 1
ATOM 636 C CA . ASP A 1 80 ? 7.234 -5.332 -7.324 1 64.06 80 ASP A CA 1
ATOM 637 C C . ASP A 1 80 ? 7.836 -6.723 -7.117 1 64.06 80 ASP A C 1
ATOM 639 O O . ASP A 1 80 ? 7.734 -7.293 -6.031 1 64.06 80 ASP A O 1
ATOM 643 N N . GLU A 1 81 ? 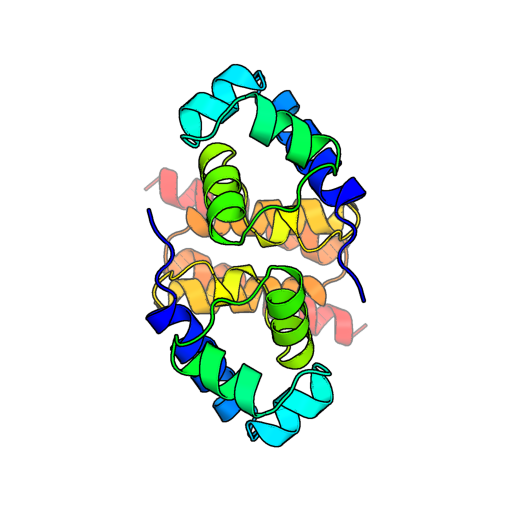8.344 -7.195 -8.164 1 66.81 81 GLU A N 1
ATOM 644 C CA . GLU A 1 81 ? 9 -8.492 -8.078 1 66.81 81 GLU A CA 1
ATOM 645 C C . GLU A 1 81 ? 10.141 -8.469 -7.055 1 66.81 81 GLU A C 1
ATOM 647 O O . GLU A 1 81 ? 10.305 -9.406 -6.281 1 66.81 81 GLU A O 1
ATOM 652 N N . ILE A 1 82 ? 10.883 -7.391 -7.066 1 73.19 82 ILE A N 1
ATOM 653 C CA . ILE A 1 82 ? 11.992 -7.238 -6.125 1 73.19 82 ILE A CA 1
ATOM 654 C C . ILE A 1 82 ? 11.445 -7.176 -4.699 1 73.19 82 ILE A C 1
ATOM 656 O O . ILE A 1 82 ? 11.977 -7.824 -3.795 1 73.19 82 ILE A O 1
ATOM 660 N N . ALA A 1 83 ? 10.367 -6.449 -4.609 1 70.06 83 ALA A N 1
ATOM 661 C CA . ALA A 1 83 ? 9.758 -6.332 -3.283 1 70.06 83 ALA A CA 1
ATOM 662 C C . ALA A 1 83 ? 9.344 -7.699 -2.748 1 70.06 83 ALA A C 1
ATOM 664 O O . ALA A 1 83 ? 9.555 -8.008 -1.574 1 70.06 83 ALA A O 1
ATOM 665 N N . VAL A 1 84 ? 8.719 -8.445 -3.566 1 66.06 84 VAL A N 1
ATOM 666 C CA . VAL A 1 84 ? 8.281 -9.789 -3.199 1 66.06 84 VAL A CA 1
ATOM 667 C C . VAL A 1 84 ? 9.492 -10.648 -2.863 1 66.06 84 VAL A C 1
ATOM 669 O O . VAL A 1 84 ? 9.477 -11.406 -1.889 1 66.06 84 VAL A O 1
ATOM 672 N N . LYS A 1 85 ? 10.5 -10.633 -3.664 1 73.12 85 LYS A N 1
ATOM 673 C CA . LYS A 1 85 ? 11.711 -11.422 -3.477 1 73.12 85 LYS A CA 1
ATOM 674 C C . LYS A 1 85 ? 12.422 -11.047 -2.176 1 73.12 85 LYS A C 1
ATOM 676 O O . LYS A 1 85 ? 12.969 -11.914 -1.49 1 73.12 85 LYS A O 1
ATOM 681 N N . LEU A 1 86 ? 12.359 -9.805 -1.866 1 76.38 86 LEU A N 1
ATOM 682 C CA . LEU A 1 86 ? 13.016 -9.328 -0.651 1 76.38 86 LEU A CA 1
ATOM 683 C C . LEU A 1 86 ? 12.383 -9.961 0.586 1 76.38 86 LEU A C 1
ATOM 685 O O . LEU A 1 86 ? 13.07 -10.18 1.59 1 76.38 86 LEU A O 1
ATOM 689 N N . ASN A 1 87 ? 11.227 -10.305 0.435 1 72.5 87 ASN A N 1
ATOM 690 C CA . ASN A 1 87 ? 10.547 -10.953 1.551 1 72.5 87 ASN A CA 1
ATOM 691 C C . ASN A 1 87 ? 11.086 -12.367 1.792 1 72.5 87 ASN A C 1
ATOM 693 O O . ASN A 1 87 ? 10.922 -12.922 2.879 1 72.5 87 ASN A O 1
ATOM 697 N N . LYS A 1 88 ? 11.641 -12.945 0.872 1 73.75 88 LYS A N 1
ATOM 698 C CA . LYS A 1 88 ? 12.18 -14.297 0.97 1 73.75 88 LYS A CA 1
ATOM 699 C C . LYS A 1 88 ? 13.672 -14.266 1.306 1 73.75 88 LYS A C 1
ATOM 701 O O . LYS A 1 88 ? 14.289 -15.32 1.474 1 73.75 88 LYS A O 1
ATOM 706 N N . CYS A 1 89 ? 14.297 -13.148 1.282 1 75.94 89 CYS A N 1
ATOM 707 C CA . CYS A 1 89 ? 15.727 -12.984 1.494 1 75.94 89 CYS A CA 1
ATOM 708 C C . CYS A 1 89 ? 16.062 -12.93 2.98 1 75.94 89 CYS A C 1
ATOM 710 O O . CYS A 1 89 ? 15.258 -12.438 3.779 1 75.94 89 CYS A O 1
ATOM 712 N N . SER A 1 90 ? 17.188 -13.562 3.279 1 77.38 90 SER A N 1
ATOM 713 C CA . SER A 1 90 ? 17.734 -13.406 4.629 1 77.38 90 SER A CA 1
ATOM 714 C C . SER A 1 90 ? 18.109 -11.953 4.91 1 77.38 90 SER A C 1
ATOM 716 O O . SER A 1 90 ? 18.203 -11.141 3.99 1 77.38 90 SER A O 1
ATOM 718 N N . GLU A 1 91 ? 18.219 -11.68 6.234 1 76.06 91 GLU A N 1
ATOM 719 C CA . GLU A 1 91 ? 18.625 -10.328 6.617 1 76.06 91 GLU A CA 1
ATOM 720 C C . GLU A 1 91 ? 19.953 -9.938 5.961 1 76.06 91 GLU A C 1
ATOM 722 O O . GLU A 1 91 ? 20.109 -8.812 5.492 1 76.06 91 GLU A O 1
ATOM 727 N N . LYS A 1 92 ? 20.859 -10.891 5.957 1 81.06 92 LYS A N 1
ATOM 728 C CA . LYS A 1 92 ? 22.141 -10.648 5.32 1 81.06 92 LYS A CA 1
ATOM 729 C C . LYS A 1 92 ? 21.969 -10.305 3.846 1 81.06 92 LYS A C 1
ATOM 731 O O . LYS A 1 92 ? 22.578 -9.344 3.354 1 81.06 92 LYS A O 1
ATOM 736 N N . ASN A 1 93 ? 21.156 -11.023 3.141 1 81.62 93 ASN A N 1
ATOM 737 C CA . ASN A 1 93 ? 20.938 -10.812 1.713 1 81.62 93 ASN A CA 1
ATOM 738 C C . ASN A 1 93 ? 20.25 -9.477 1.443 1 81.62 93 ASN A C 1
ATOM 740 O O . ASN A 1 93 ? 20.562 -8.805 0.459 1 81.62 93 ASN A O 1
ATOM 744 N N . ILE A 1 94 ? 19.391 -9.07 2.357 1 79.94 94 ILE A N 1
ATOM 745 C CA . ILE A 1 94 ? 18.703 -7.793 2.199 1 79.94 94 ILE A CA 1
ATOM 746 C C . ILE A 1 94 ? 19.719 -6.652 2.309 1 79.94 94 ILE A C 1
ATOM 748 O O . ILE A 1 94 ? 19.672 -5.695 1.532 1 79.94 94 ILE A O 1
ATOM 752 N N . HIS A 1 95 ? 20.594 -6.836 3.219 1 79.44 95 HIS A N 1
ATOM 753 C CA . HIS A 1 95 ? 21.656 -5.84 3.371 1 79.44 95 HIS A CA 1
ATOM 754 C C . HIS A 1 95 ? 22.516 -5.754 2.113 1 79.44 95 HIS A C 1
ATOM 756 O O . HIS A 1 95 ? 22.859 -4.656 1.674 1 79.44 95 HIS A O 1
ATOM 762 N N . LEU A 1 96 ? 22.844 -6.902 1.519 1 79.19 96 LEU A N 1
ATOM 763 C CA . LEU A 1 96 ? 23.656 -6.949 0.301 1 79.19 96 LEU A CA 1
ATOM 764 C C . LEU A 1 96 ? 22.922 -6.277 -0.857 1 79.19 96 LEU A C 1
ATOM 766 O O . LEU A 1 96 ? 23.531 -5.539 -1.635 1 79.19 96 LEU A O 1
ATOM 770 N N . ILE A 1 97 ? 21.703 -6.484 -0.935 1 84.69 97 ILE A N 1
ATOM 771 C CA . ILE A 1 97 ? 20.906 -5.898 -2.012 1 84.69 97 ILE A CA 1
ATOM 772 C C . ILE A 1 97 ? 20.859 -4.379 -1.858 1 84.69 97 ILE A C 1
ATOM 774 O O . ILE A 1 97 ? 21 -3.646 -2.842 1 84.69 97 ILE A O 1
ATOM 778 N N . ALA A 1 98 ? 20.672 -3.957 -0.631 1 79.69 98 ALA A N 1
ATOM 779 C CA . ALA A 1 98 ? 20.672 -2.52 -0.371 1 79.69 98 ALA A CA 1
ATOM 780 C C . ALA A 1 98 ? 21.984 -1.883 -0.815 1 79.69 98 ALA A C 1
ATOM 782 O O . ALA A 1 98 ? 21.984 -0.833 -1.463 1 79.69 98 ALA A O 1
ATOM 783 N N . LYS A 1 99 ? 23.047 -2.496 -0.473 1 79.94 99 LYS A N 1
ATOM 784 C CA . LYS A 1 99 ? 24.375 -2.002 -0.857 1 79.94 99 LYS A CA 1
ATOM 785 C C . LYS A 1 99 ? 24.531 -1.993 -2.373 1 79.94 99 LYS A C 1
ATOM 787 O O . LYS A 1 99 ? 25.109 -1.06 -2.936 1 79.94 99 LYS A O 1
ATOM 792 N N . PHE A 1 100 ? 24.109 -3.043 -3.039 1 83.44 100 PHE A N 1
ATOM 793 C CA . PHE A 1 100 ? 24.156 -3.141 -4.492 1 83.44 100 PHE A CA 1
ATOM 794 C C . PHE A 1 100 ? 23.375 -2.01 -5.137 1 83.44 100 PHE A C 1
ATOM 796 O O . PHE A 1 100 ? 23.844 -1.386 -6.094 1 83.44 100 PHE A O 1
ATOM 803 N N . CYS A 1 101 ? 22.172 -1.718 -4.633 1 81.5 101 CYS A N 1
ATOM 804 C CA . CYS A 1 101 ? 21.344 -0.619 -5.133 1 81.5 101 CYS A CA 1
ATOM 805 C C . CYS A 1 101 ? 22.094 0.705 -5.043 1 81.5 101 CYS A C 1
ATOM 807 O O . CYS A 1 101 ? 22.094 1.495 -5.988 1 81.5 101 CYS A O 1
ATOM 809 N N . ASP A 1 102 ? 22.734 0.897 -3.938 1 79.56 102 ASP A N 1
ATOM 810 C CA . ASP A 1 102 ? 23.5 2.125 -3.74 1 79.56 102 ASP A CA 1
ATOM 811 C C . ASP A 1 102 ? 24.609 2.254 -4.785 1 79.56 102 ASP A C 1
ATOM 813 O O . ASP A 1 102 ? 24.828 3.338 -5.328 1 79.56 102 ASP A O 1
ATOM 817 N N . LEU A 1 103 ? 25.25 1.215 -5.016 1 74.94 103 LEU A N 1
ATOM 818 C CA . LEU A 1 103 ? 26.344 1.204 -5.98 1 74.94 103 LEU A CA 1
ATOM 819 C C . LEU A 1 103 ? 25.844 1.561 -7.375 1 74.94 103 LEU A C 1
ATOM 821 O O . LEU A 1 103 ? 26.484 2.328 -8.094 1 74.94 103 LEU A O 1
ATOM 825 N N . LEU A 1 104 ? 24.75 1.061 -7.719 1 78.88 104 LEU A N 1
ATOM 826 C CA . LEU A 1 104 ? 24.219 1.306 -9.055 1 78.88 104 LEU A CA 1
ATOM 827 C C . LEU A 1 104 ? 23.766 2.756 -9.203 1 78.88 104 LEU A C 1
ATOM 829 O O . LEU A 1 104 ? 23.984 3.371 -10.25 1 78.88 104 LEU A O 1
ATOM 833 N N . ILE A 1 105 ? 23.156 3.283 -8.18 1 79.25 105 ILE A N 1
ATOM 834 C CA . ILE A 1 105 ? 22.672 4.656 -8.211 1 79.25 105 ILE A CA 1
ATOM 835 C C . ILE A 1 105 ? 23.844 5.625 -8.305 1 79.25 105 ILE A C 1
ATOM 837 O O . ILE A 1 105 ? 23.781 6.621 -9.031 1 79.25 105 ILE A O 1
ATOM 841 N N . GLU A 1 106 ? 24.812 5.395 -7.562 1 78 106 GLU A N 1
ATOM 842 C CA . GLU A 1 106 ? 26.016 6.219 -7.613 1 78 106 GLU A CA 1
ATOM 843 C C . GLU A 1 106 ? 26.641 6.203 -9.008 1 78 106 GLU A C 1
ATOM 845 O O . GLU A 1 106 ? 27.125 7.23 -9.484 1 78 106 GLU A O 1
ATOM 850 N N . GLU A 1 107 ? 26.562 5.137 -9.703 1 77.31 107 GLU A N 1
ATOM 851 C CA . GLU A 1 107 ? 27.125 4.992 -11.039 1 77.31 107 GLU A CA 1
ATOM 852 C C . GLU A 1 107 ? 26.297 5.73 -12.078 1 77.31 107 GLU A C 1
ATOM 854 O O . GLU A 1 107 ? 26.812 6.188 -13.094 1 77.31 107 GLU A O 1
ATOM 859 N N . GLN A 1 108 ? 25 5.723 -11.898 1 76.19 108 GLN A N 1
ATOM 860 C CA . GLN A 1 108 ? 24.109 6.457 -12.797 1 76.19 108 GLN A CA 1
ATOM 861 C C . GLN A 1 108 ? 24.375 7.961 -12.727 1 76.19 108 GLN A C 1
ATOM 863 O O . GLN A 1 108 ? 24.266 8.664 -13.734 1 76.19 108 GLN A O 1
ATOM 868 N N . THR A 1 109 ? 24.594 8.484 -11.516 1 66.62 109 THR A N 1
ATOM 869 C CA . THR A 1 109 ? 24.828 9.914 -11.32 1 66.62 109 THR A CA 1
ATOM 870 C C . THR A 1 109 ? 26.188 10.32 -11.867 1 66.62 109 THR A C 1
ATOM 872 O O . THR A 1 109 ? 26.391 11.484 -12.219 1 66.62 109 THR A O 1
ATOM 875 N N . ASN A 1 110 ? 27.094 9.508 -11.977 1 61.25 110 ASN A N 1
ATOM 876 C CA . ASN A 1 110 ? 28.422 9.797 -12.5 1 61.25 110 ASN A CA 1
ATOM 877 C C . ASN A 1 110 ? 28.469 9.688 -14.023 1 61.25 110 ASN A C 1
ATOM 879 O O . ASN A 1 110 ? 29.484 10 -14.648 1 61.25 110 ASN A O 1
ATOM 883 N N . GLU A 1 111 ? 27.469 9.312 -14.766 1 54.66 111 GLU A N 1
ATOM 884 C CA . GLU A 1 111 ? 27.438 9.43 -16.219 1 54.66 111 GLU A CA 1
ATOM 885 C C . GLU A 1 111 ? 26.656 10.672 -16.656 1 54.66 111 GLU A C 1
ATOM 887 O O . GLU A 1 111 ? 25.688 11.07 -16.016 1 54.66 111 GLU A O 1
ATOM 892 N N . MET B 1 1 ? -6.492 -10.922 9.258 1 55.91 1 MET B N 1
ATOM 893 C CA . MET B 1 1 ? -5.887 -10.109 10.312 1 55.91 1 MET B CA 1
ATOM 894 C C . MET B 1 1 ? -6.273 -8.641 10.148 1 55.91 1 MET B C 1
ATOM 896 O O . MET B 1 1 ? -6.367 -8.141 9.031 1 55.91 1 MET B O 1
ATOM 900 N N . LYS B 1 2 ? -6.832 -8.039 11.234 1 73.44 2 LYS B N 1
ATOM 901 C CA . LYS B 1 2 ? -7.316 -6.66 11.266 1 73.44 2 LYS B CA 1
ATOM 902 C C . LYS B 1 2 ? -6.156 -5.672 11.359 1 73.44 2 LYS B C 1
ATOM 904 O O . LYS B 1 2 ? -5.18 -5.918 12.062 1 73.44 2 LYS B O 1
ATOM 909 N N . THR B 1 3 ? -6.145 -4.75 10.531 1 85.5 3 THR B N 1
ATOM 910 C CA . THR B 1 3 ? -5.137 -3.697 10.531 1 85.5 3 THR B CA 1
ATOM 911 C C . THR B 1 3 ? -5.082 -3.002 11.891 1 85.5 3 THR B C 1
ATOM 913 O O . THR B 1 3 ? -6.121 -2.688 12.477 1 85.5 3 THR B O 1
ATOM 916 N N . ASP B 1 4 ? -3.916 -2.924 12.461 1 90.25 4 ASP B N 1
ATOM 917 C CA . ASP B 1 4 ? -3.729 -2.166 13.695 1 90.25 4 ASP B CA 1
ATOM 918 C C . ASP B 1 4 ? -3.592 -0.672 13.406 1 90.25 4 ASP B C 1
ATOM 920 O O . ASP B 1 4 ? -2.48 -0.166 13.234 1 90.25 4 ASP B O 1
ATOM 924 N N . TYR B 1 5 ? -4.68 0.027 13.531 1 93.19 5 TYR B N 1
ATOM 925 C CA . TYR B 1 5 ? -4.695 1.431 13.133 1 93.19 5 TYR B CA 1
ATOM 926 C C . TYR B 1 5 ? -4.004 2.299 14.18 1 93.19 5 TYR B C 1
ATOM 928 O O . TYR B 1 5 ? -3.535 3.396 13.875 1 93.19 5 TYR B O 1
ATOM 936 N N . LYS B 1 6 ? -3.988 1.796 15.375 1 94.12 6 LYS B N 1
ATOM 937 C CA . LYS B 1 6 ? -3.225 2.52 16.391 1 94.12 6 LYS B CA 1
ATOM 938 C C . LYS B 1 6 ? -1.741 2.564 16.031 1 94.12 6 LYS B C 1
ATOM 940 O O . LYS B 1 6 ? -1.109 3.619 16.109 1 94.12 6 LYS B O 1
ATOM 945 N N . LYS B 1 7 ? -1.233 1.435 15.68 1 91.5 7 LYS B N 1
ATOM 946 C CA . LYS B 1 7 ? 0.163 1.369 15.266 1 91.5 7 LYS B CA 1
ATOM 947 C C . LYS B 1 7 ? 0.391 2.162 13.977 1 91.5 7 LYS B C 1
ATOM 949 O O . LYS B 1 7 ? 1.426 2.812 13.82 1 91.5 7 LYS B O 1
ATOM 954 N N . LEU B 1 8 ? -0.566 2.084 13.062 1 93.06 8 LEU B N 1
ATOM 955 C CA . LEU B 1 8 ? -0.493 2.852 11.828 1 93.06 8 LEU B CA 1
ATOM 956 C C . LEU B 1 8 ? -0.392 4.344 12.117 1 93.06 8 LEU B C 1
ATOM 958 O O . LEU B 1 8 ? 0.46 5.035 11.547 1 93.06 8 LEU B O 1
ATOM 962 N N . GLY B 1 9 ? -1.274 4.816 12.938 1 96 9 GLY B N 1
ATOM 963 C CA . GLY B 1 9 ? -1.234 6.223 13.312 1 96 9 GLY B CA 1
ATOM 964 C C . GLY B 1 9 ? 0.083 6.633 13.945 1 96 9 GLY B C 1
ATOM 965 O O . GLY B 1 9 ? 0.616 7.703 13.633 1 96 9 GLY B O 1
ATOM 966 N N . LYS B 1 10 ? 0.604 5.77 14.781 1 94.12 10 LYS B N 1
ATOM 967 C CA . LYS B 1 10 ? 1.884 6.043 15.43 1 94.12 10 LYS B CA 1
ATOM 968 C C . LYS B 1 10 ? 3.01 6.129 14.406 1 94.12 10 LYS B C 1
ATOM 970 O O . LYS B 1 10 ? 3.922 6.945 14.539 1 94.12 10 LYS B O 1
ATOM 975 N N . ARG B 1 11 ? 3.002 5.281 13.414 1 91.38 11 ARG B N 1
ATOM 976 C CA . ARG B 1 11 ? 4.008 5.301 12.359 1 91.38 11 ARG B CA 1
ATOM 977 C C . ARG B 1 11 ? 3.957 6.605 11.57 1 91.38 11 ARG B C 1
ATOM 979 O O . ARG B 1 11 ? 4.996 7.199 11.273 1 91.38 11 ARG B O 1
ATOM 986 N N . ILE B 1 12 ? 2.768 7.008 11.289 1 94.69 12 ILE B N 1
ATOM 987 C CA . ILE B 1 12 ? 2.592 8.266 10.578 1 94.69 12 ILE B CA 1
ATOM 988 C C . ILE B 1 12 ? 3.17 9.414 11.406 1 94.69 12 ILE B C 1
ATOM 990 O O . ILE B 1 12 ? 3.912 10.25 10.891 1 94.69 12 ILE B O 1
ATOM 994 N N . LYS B 1 13 ? 2.844 9.383 12.664 1 96.75 13 LYS B N 1
ATOM 995 C CA . LYS B 1 13 ? 3.361 10.406 13.578 1 96.75 13 LYS B CA 1
ATOM 996 C C . LYS B 1 13 ? 4.887 10.391 13.602 1 96.75 13 LYS B C 1
ATOM 998 O O . LYS B 1 13 ? 5.523 11.445 13.539 1 96.75 13 LYS B O 1
ATOM 1003 N N . THR B 1 14 ? 5.445 9.219 13.742 1 93.56 14 THR B N 1
ATOM 1004 C CA . THR B 1 14 ? 6.895 9.055 13.82 1 93.56 14 THR B CA 1
ATOM 1005 C C . THR B 1 14 ? 7.57 9.617 12.578 1 93.56 14 THR B C 1
ATOM 1007 O O . THR B 1 14 ? 8.531 10.383 12.672 1 93.56 14 THR B O 1
ATOM 1010 N N . ILE B 1 15 ? 7.09 9.312 11.422 1 88.06 15 ILE B N 1
ATOM 1011 C CA . ILE B 1 15 ? 7.672 9.766 10.164 1 88.06 15 ILE B CA 1
ATOM 1012 C C . ILE B 1 15 ? 7.52 11.281 10.047 1 88.06 15 ILE B C 1
ATOM 1014 O O . ILE B 1 15 ? 8.445 11.969 9.609 1 88.06 15 ILE B O 1
ATOM 1018 N N . ARG B 1 16 ? 6.305 11.703 10.344 1 95.69 16 ARG B N 1
ATOM 1019 C CA . ARG B 1 16 ? 6.082 13.148 10.312 1 95.69 16 ARG B CA 1
ATOM 1020 C C . ARG B 1 16 ? 7.121 13.883 11.148 1 95.69 16 ARG B C 1
ATOM 1022 O O . ARG B 1 16 ? 7.711 14.867 10.688 1 95.69 16 ARG B O 1
ATOM 1029 N N . LYS B 1 17 ? 7.344 13.383 12.328 1 96.38 17 LYS B N 1
ATOM 1030 C CA . LYS B 1 17 ? 8.305 14 13.242 1 96.38 17 LYS B CA 1
ATOM 1031 C C . LYS B 1 17 ? 9.727 13.883 12.703 1 96.38 17 LYS B C 1
ATOM 1033 O O . LYS B 1 17 ? 10.523 14.812 12.836 1 96.38 17 LYS B O 1
ATOM 1038 N N . GLU B 1 18 ? 10.023 12.773 12.172 1 87.5 18 GLU B N 1
ATOM 1039 C CA . GLU B 1 18 ? 11.336 12.562 11.57 1 87.5 18 GLU B CA 1
ATOM 1040 C C . GLU B 1 18 ? 11.602 13.578 10.461 1 87.5 18 GLU B C 1
ATOM 1042 O O . GLU B 1 18 ? 12.75 13.969 10.227 1 87.5 18 GLU B O 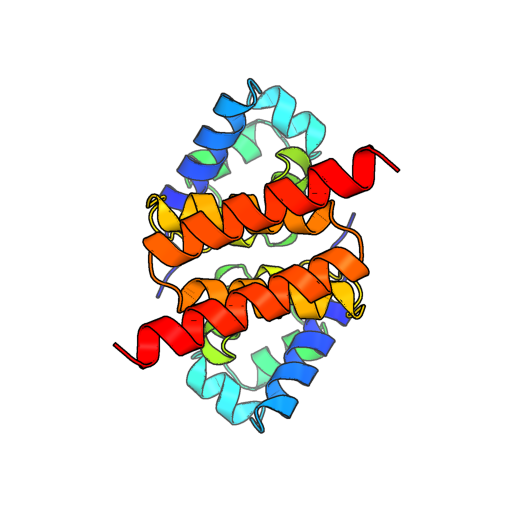1
ATOM 1047 N N . ARG B 1 19 ? 10.539 13.969 9.812 1 88.88 19 ARG B N 1
ATOM 1048 C CA . ARG B 1 19 ? 10.641 14.945 8.734 1 88.88 19 ARG B CA 1
ATOM 1049 C C . ARG B 1 19 ? 10.516 16.359 9.258 1 88.88 19 ARG B C 1
ATOM 1051 O O . ARG B 1 19 ? 10.406 17.312 8.484 1 88.88 19 ARG B O 1
ATOM 1058 N N . ALA B 1 20 ? 10.406 16.484 10.539 1 96.25 20 ALA B N 1
ATOM 1059 C CA . ALA B 1 20 ? 10.336 17.766 11.25 1 96.25 20 ALA B CA 1
ATOM 1060 C C . ALA B 1 20 ? 9.086 18.547 10.852 1 96.25 20 ALA B C 1
ATOM 1062 O O . ALA B 1 20 ? 9.125 19.766 10.719 1 96.25 20 ALA B O 1
ATOM 1063 N N . LEU B 1 21 ? 8.07 17.875 10.664 1 97.5 21 LEU B N 1
ATOM 1064 C CA . LEU B 1 21 ? 6.801 18.5 10.328 1 97.5 21 LEU B CA 1
ATOM 1065 C C . LEU B 1 21 ? 5.879 18.547 11.539 1 97.5 21 LE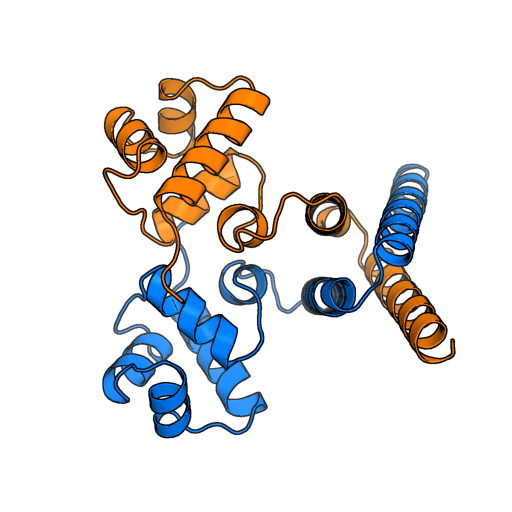U B C 1
ATOM 1067 O O . LEU B 1 21 ? 5.828 17.594 12.328 1 97.5 21 LEU B O 1
ATOM 1071 N N . THR B 1 22 ? 5.203 19.688 11.625 1 98.31 22 THR B N 1
ATOM 1072 C CA . THR B 1 22 ? 4.09 19.734 12.562 1 98.31 22 THR B CA 1
ATOM 1073 C C . THR B 1 22 ? 2.84 19.109 11.953 1 98.31 22 THR B C 1
ATOM 1075 O O . THR B 1 22 ? 2.799 18.844 10.75 1 98.31 22 THR B O 1
ATOM 1078 N N . GLN B 1 23 ? 1.865 18.891 12.852 1 98.44 23 GLN B N 1
ATOM 1079 C CA . GLN B 1 23 ? 0.602 18.391 12.32 1 98.44 23 GLN B CA 1
ATOM 1080 C C . GLN B 1 23 ? -0.03 19.406 11.367 1 98.44 23 GLN B C 1
ATOM 1082 O O . GLN B 1 23 ? -0.609 19.016 10.344 1 98.44 23 GLN B O 1
ATOM 1087 N N . GLU B 1 24 ? 0.106 20.625 11.719 1 98.44 24 GLU B N 1
ATOM 1088 C CA . GLU B 1 24 ? -0.433 21.703 10.898 1 98.44 24 GLU B CA 1
ATOM 1089 C C . GLU B 1 24 ? 0.214 21.719 9.516 1 98.44 24 GLU B C 1
ATOM 1091 O O . GLU B 1 24 ? -0.472 21.875 8.508 1 98.44 24 GLU B O 1
ATOM 1096 N N . LYS B 1 25 ? 1.469 21.562 9.531 1 98.5 25 LYS B N 1
ATOM 1097 C CA . LYS B 1 25 ? 2.184 21.562 8.258 1 98.5 25 LYS B CA 1
ATOM 1098 C C . LYS B 1 25 ? 1.799 20.359 7.41 1 98.5 25 LYS B C 1
ATOM 1100 O O . LYS B 1 25 ? 1.616 20.469 6.199 1 98.5 25 LYS B O 1
ATOM 1105 N N . LEU B 1 26 ? 1.699 19.203 7.996 1 98.38 26 LEU B N 1
ATOM 1106 C CA . LEU B 1 26 ? 1.261 18.031 7.258 1 98.38 26 LEU B CA 1
ATOM 1107 C C . LEU B 1 26 ? -0.151 18.219 6.715 1 98.38 26 LEU B C 1
ATOM 1109 O O . LEU B 1 26 ? -0.452 17.797 5.598 1 98.38 26 LEU B O 1
ATOM 1113 N N . ALA B 1 27 ? -0.973 18.812 7.508 1 98.5 27 ALA B N 1
ATOM 1114 C CA . ALA B 1 27 ? -2.342 19.109 7.086 1 98.5 27 ALA B CA 1
ATOM 1115 C C . ALA B 1 27 ? -2.357 19.969 5.832 1 98.5 27 ALA B C 1
ATOM 1117 O O . ALA B 1 27 ? -3.09 19.688 4.883 1 98.5 27 ALA B O 1
ATOM 1118 N N . GLU B 1 28 ? -1.582 20.891 5.863 1 97.94 28 GLU B N 1
ATOM 1119 C CA . GLU B 1 28 ? -1.471 21.797 4.715 1 97.94 28 GLU B CA 1
ATOM 1120 C C . GLU B 1 28 ? -0.979 21.047 3.479 1 97.94 28 GLU B C 1
ATOM 1122 O O . GLU B 1 28 ? -1.544 21.188 2.393 1 97.94 28 GLU B O 1
ATOM 1127 N N . MET B 1 29 ? -0.002 20.25 3.637 1 96.38 29 MET B N 1
ATOM 1128 C CA . MET B 1 29 ? 0.611 19.516 2.535 1 96.38 29 MET B CA 1
ATOM 1129 C C . MET B 1 29 ? -0.369 18.516 1.94 1 96.38 29 MET B C 1
ATOM 1131 O O . MET B 1 29 ? -0.297 18.188 0.751 1 96.38 29 MET B O 1
ATOM 1135 N N . THR B 1 30 ? -1.21 17.984 2.766 1 96.38 30 THR B N 1
ATOM 1136 C CA . THR B 1 30 ? -2.113 16.922 2.338 1 96.38 30 THR B CA 1
ATOM 1137 C C . THR B 1 30 ? -3.459 17.5 1.907 1 96.38 30 THR B C 1
ATOM 1139 O O . THR B 1 30 ? -4.27 16.812 1.289 1 96.38 30 THR B O 1
ATOM 1142 N N . GLY B 1 31 ? -3.752 18.734 2.281 1 97.31 31 GLY B N 1
ATOM 1143 C CA . GLY B 1 31 ? -5.062 19.312 2.057 1 97.31 31 GLY B CA 1
ATOM 1144 C C . GLY B 1 31 ? -6.109 18.844 3.047 1 97.31 31 GLY B C 1
ATOM 1145 O O . GLY B 1 31 ? -7.309 18.891 2.77 1 97.31 31 GLY B O 1
ATOM 1146 N N . LEU B 1 32 ? -5.707 18.344 4.129 1 97.75 32 LEU B N 1
ATOM 1147 C CA . LEU B 1 32 ? -6.582 17.859 5.195 1 97.75 32 LEU B CA 1
ATOM 1148 C C . LEU B 1 32 ? -6.578 18.828 6.375 1 97.75 32 LEU B C 1
ATOM 1150 O O . LEU B 1 32 ? -5.738 19.734 6.445 1 97.75 32 LEU B O 1
ATOM 1154 N N . SER B 1 33 ? -7.473 18.625 7.238 1 98.19 33 SER B N 1
ATOM 1155 C CA . SER B 1 33 ? -7.488 19.469 8.43 1 98.19 33 SER B CA 1
ATOM 1156 C C . SER B 1 33 ? -6.496 18.969 9.469 1 98.19 33 SER B C 1
ATOM 1158 O O . SER B 1 33 ? -6.211 17.766 9.547 1 98.19 33 SER B O 1
ATOM 1160 N N . ASN B 1 34 ? -6.047 19.922 10.297 1 98.12 34 ASN B N 1
ATOM 1161 C CA . ASN B 1 34 ? -5.164 19.578 11.406 1 98.12 34 ASN B CA 1
ATOM 1162 C C . ASN B 1 34 ? -5.824 18.594 12.359 1 98.12 34 ASN B C 1
ATOM 1164 O O . ASN B 1 34 ? -5.18 17.641 12.812 1 98.12 34 ASN B O 1
ATOM 1168 N N . ASN B 1 35 ? -6.98 18.812 12.609 1 98.5 35 ASN B N 1
ATOM 1169 C CA . ASN B 1 35 ? -7.715 17.922 13.5 1 98.5 35 ASN B CA 1
ATOM 1170 C C . ASN B 1 35 ? -7.785 16.5 12.938 1 98.5 35 ASN B C 1
ATOM 1172 O O . ASN B 1 35 ? -7.668 15.523 13.68 1 98.5 35 ASN B O 1
ATOM 1176 N N . TYR B 1 36 ? -8 16.406 11.688 1 98.31 36 TYR B N 1
ATOM 1177 C CA . TYR B 1 36 ? -8.086 15.094 11.047 1 98.31 36 TYR B CA 1
ATOM 1178 C C . TYR B 1 36 ? -6.75 14.359 11.109 1 98.31 36 TYR B C 1
ATOM 1180 O O . TYR B 1 36 ? -6.703 13.164 11.398 1 98.31 36 TYR B O 1
ATOM 1188 N N . ILE B 1 37 ? -5.688 15.039 10.844 1 98.62 37 ILE B N 1
ATOM 1189 C CA . ILE B 1 37 ? -4.352 14.469 10.969 1 98.62 37 ILE B CA 1
ATOM 1190 C C . ILE B 1 37 ? -4.145 13.945 12.391 1 98.62 37 ILE B C 1
ATOM 1192 O O . ILE B 1 37 ? -3.699 12.812 12.586 1 98.62 37 ILE B O 1
ATOM 1196 N N . SER B 1 38 ? -4.5 14.797 13.336 1 98.62 38 SER B N 1
ATOM 1197 C CA . SER B 1 38 ? -4.379 14.414 14.734 1 98.62 38 SER B CA 1
ATOM 1198 C C . SER B 1 38 ? -5.184 13.148 15.031 1 98.62 38 SER B C 1
ATOM 1200 O O . SER B 1 38 ? -4.695 12.234 15.695 1 98.62 38 SER B O 1
ATOM 1202 N N . ASN B 1 39 ? -6.402 13.125 14.547 1 98.75 39 ASN B N 1
ATOM 1203 C CA . ASN B 1 39 ? -7.285 11.992 14.773 1 98.75 39 ASN B CA 1
ATOM 1204 C C . ASN B 1 39 ? -6.711 10.711 14.172 1 98.75 39 ASN B C 1
ATOM 1206 O O . ASN B 1 39 ? -6.82 9.633 14.766 1 98.75 39 ASN B O 1
ATOM 1210 N N . ILE B 1 40 ? -6.129 10.758 13.039 1 98.06 40 ILE B N 1
ATOM 1211 C CA . ILE B 1 40 ? -5.527 9.594 12.391 1 98.06 40 ILE B CA 1
ATOM 1212 C C . ILE B 1 40 ? -4.336 9.109 13.219 1 98.06 40 ILE B C 1
ATOM 1214 O O . ILE B 1 40 ? -4.211 7.914 13.5 1 98.06 40 ILE B O 1
ATOM 1218 N N . GLU B 1 41 ? -3.547 10.078 13.672 1 98 41 GLU B N 1
ATOM 1219 C CA . GLU B 1 41 ? -2.326 9.727 14.391 1 98 41 GLU B CA 1
ATOM 1220 C C . GLU B 1 41 ? -2.645 9.125 15.758 1 98 41 GLU B C 1
ATOM 1222 O O . GLU B 1 41 ? -1.839 8.375 16.312 1 98 41 GLU B O 1
ATOM 1227 N N . THR B 1 42 ? -3.811 9.484 16.25 1 97.56 42 THR B N 1
ATOM 1228 C CA . THR B 1 42 ? -4.195 9 17.578 1 97.56 42 THR B CA 1
ATOM 1229 C C . THR B 1 42 ? -5.273 7.93 17.469 1 97.56 42 THR B C 1
ATOM 1231 O O . THR B 1 42 ? -5.902 7.574 18.469 1 97.56 42 THR B O 1
ATOM 1234 N N . ASN B 1 43 ? -5.492 7.402 16.297 1 96.62 43 ASN B N 1
ATOM 1235 C CA . ASN B 1 43 ? -6.422 6.312 15.992 1 96.62 43 ASN B CA 1
ATOM 1236 C C . ASN B 1 43 ? -7.855 6.684 16.359 1 96.62 43 ASN B C 1
ATOM 1238 O O . ASN B 1 43 ? -8.617 5.84 16.844 1 96.62 43 ASN B O 1
ATOM 1242 N N . ARG B 1 44 ? -8.227 7.891 16.234 1 98 44 ARG B N 1
ATOM 1243 C CA . ARG B 1 44 ? -9.602 8.336 16.422 1 98 44 ARG B CA 1
ATOM 1244 C C . ARG B 1 44 ? -10.344 8.391 15.094 1 98 44 ARG B C 1
ATOM 1246 O O . ARG B 1 44 ? -11.578 8.477 15.07 1 98 44 ARG B O 1
ATOM 1253 N N . SER B 1 45 ? -9.672 8.32 14.055 1 97.69 45 SER B N 1
ATOM 1254 C CA . SER B 1 45 ? -10.203 8.195 12.703 1 97.69 45 SER B CA 1
ATOM 1255 C C . SER B 1 45 ? -9.391 7.211 11.875 1 97.69 45 SER B C 1
ATOM 1257 O O . SER B 1 45 ? -8.164 7.164 11.984 1 97.69 45 SER B O 1
ATOM 1259 N N . ILE B 1 46 ? -10.094 6.496 11.102 1 95.94 46 ILE B N 1
ATOM 1260 C CA . ILE B 1 46 ? -9.445 5.598 10.156 1 95.94 46 ILE B CA 1
ATOM 1261 C C . ILE B 1 46 ? -9.352 6.27 8.789 1 95.94 46 ILE B C 1
ATOM 1263 O O . ILE B 1 46 ? -10.367 6.703 8.234 1 95.94 46 ILE B O 1
ATOM 1267 N N . PRO B 1 47 ? -8.141 6.379 8.305 1 96.62 47 PRO B N 1
ATOM 1268 C CA . PRO B 1 47 ? -8.039 7.023 6.996 1 96.62 47 PRO B CA 1
ATOM 1269 C C . PRO B 1 47 ? -8.586 6.16 5.863 1 96.62 47 PRO B C 1
ATOM 1271 O O . PRO B 1 47 ? -8.523 4.93 5.934 1 96.62 47 PRO B O 1
ATOM 1274 N N . SER B 1 48 ? -9.094 6.824 4.867 1 95.5 48 SER B N 1
ATOM 1275 C CA . SER B 1 48 ? -9.406 6.164 3.605 1 95.5 48 SER B CA 1
ATOM 1276 C C . SER B 1 48 ? -8.141 5.883 2.801 1 95.5 48 SER B C 1
ATOM 1278 O O . SER B 1 48 ? -7.059 6.348 3.158 1 95.5 48 SER B O 1
ATOM 1280 N N . ILE B 1 49 ? -8.297 5.16 1.771 1 94.88 49 ILE B N 1
ATOM 1281 C CA . ILE B 1 49 ? -7.188 4.902 0.858 1 94.88 49 ILE B CA 1
ATOM 1282 C C . ILE B 1 49 ? -6.668 6.223 0.294 1 94.88 49 ILE B C 1
ATOM 1284 O O . ILE B 1 49 ? -5.457 6.457 0.262 1 94.88 49 ILE B O 1
ATOM 1288 N N . ASP B 1 50 ? -7.574 7.109 -0.112 1 94.12 50 ASP B N 1
ATOM 1289 C CA . ASP B 1 50 ? -7.176 8.406 -0.651 1 94.12 50 ASP B CA 1
ATOM 1290 C C . ASP B 1 50 ? -6.387 9.211 0.379 1 94.12 50 ASP B C 1
ATOM 1292 O O . ASP B 1 50 ? -5.363 9.812 0.052 1 94.12 50 ASP B O 1
ATOM 1296 N N . THR B 1 51 ? -6.898 9.195 1.532 1 96.25 51 THR B N 1
ATOM 1297 C CA . THR B 1 51 ? -6.234 9.922 2.611 1 96.25 51 THR B CA 1
ATOM 1298 C C . THR B 1 51 ? -4.844 9.344 2.873 1 96.25 51 THR B C 1
ATOM 1300 O O . THR B 1 51 ? -3.875 10.094 3.012 1 96.25 51 THR B O 1
ATOM 1303 N N . LEU B 1 52 ? -4.785 8.055 2.932 1 95.19 52 LEU B N 1
ATOM 1304 C CA . LEU B 1 52 ? -3.508 7.387 3.148 1 95.19 52 LEU B CA 1
ATOM 1305 C C . LEU B 1 52 ? -2.508 7.758 2.061 1 95.19 52 LEU B C 1
ATOM 1307 O O . LEU B 1 52 ? -1.341 8.031 2.352 1 95.19 52 LEU B O 1
ATOM 1311 N N . LEU B 1 53 ? -2.932 7.805 0.867 1 92.62 53 LEU B N 1
ATOM 1312 C CA . LEU B 1 53 ? -2.049 8.117 -0.25 1 92.62 53 LEU B CA 1
ATOM 1313 C C . LEU B 1 53 ? -1.571 9.562 -0.172 1 92.62 53 LEU B C 1
ATOM 1315 O O . LEU B 1 53 ? -0.416 9.859 -0.485 1 92.62 53 LEU B O 1
ATOM 1319 N N . LYS B 1 54 ? -2.438 10.438 0.186 1 94.62 54 LYS B N 1
ATOM 1320 C CA . LYS B 1 54 ? -2.029 11.828 0.388 1 94.62 54 LYS B CA 1
ATOM 1321 C C . LYS B 1 54 ? -0.924 11.93 1.435 1 94.62 54 LYS B C 1
ATOM 1323 O O . LYS B 1 54 ? 0.057 12.648 1.24 1 94.62 54 LYS B O 1
ATOM 1328 N N . ILE B 1 55 ? -1.129 11.18 2.449 1 94.88 55 ILE B N 1
ATOM 1329 C CA . ILE B 1 55 ? -0.167 11.203 3.545 1 94.88 55 ILE B CA 1
ATOM 1330 C C . ILE B 1 55 ? 1.156 10.602 3.086 1 94.88 55 ILE B C 1
ATOM 1332 O O . ILE B 1 55 ? 2.223 11.18 3.305 1 94.88 55 ILE B O 1
ATOM 1336 N N . CYS B 1 56 ? 1.089 9.523 2.51 1 89.06 56 CYS B N 1
ATOM 1337 C CA . CYS B 1 56 ? 2.287 8.867 2 1 89.06 56 CYS B CA 1
ATOM 1338 C C . CYS B 1 56 ? 3.062 9.789 1.068 1 89.06 56 CYS B C 1
ATOM 1340 O O . CYS B 1 56 ? 4.281 9.93 1.197 1 89.06 56 CYS B O 1
ATOM 1342 N N . ASN B 1 57 ? 2.375 10.391 0.158 1 87.31 57 ASN B N 1
ATOM 1343 C CA . ASN B 1 57 ? 3 11.297 -0.805 1 87.31 57 ASN B CA 1
ATOM 1344 C C . ASN B 1 57 ? 3.666 12.477 -0.112 1 87.31 57 ASN B C 1
ATOM 1346 O O . ASN B 1 57 ? 4.789 12.852 -0.453 1 87.31 57 ASN B O 1
ATOM 1350 N N . SER B 1 58 ? 2.982 12.984 0.772 1 91.56 58 SER B N 1
ATOM 1351 C CA . SER B 1 58 ? 3.488 14.156 1.474 1 91.56 58 SER B CA 1
ATOM 1352 C C . SER B 1 58 ? 4.707 13.812 2.32 1 91.56 58 SER B C 1
ATOM 1354 O O . SER B 1 58 ? 5.609 14.641 2.486 1 91.56 58 SER B O 1
ATOM 1356 N N . LEU B 1 59 ? 4.695 12.617 2.852 1 89.62 59 LEU B N 1
ATOM 1357 C CA . LEU B 1 59 ? 5.773 12.203 3.742 1 89.62 59 LEU B CA 1
ATOM 1358 C C . LEU B 1 59 ? 6.879 11.5 2.969 1 89.62 59 LEU B C 1
ATOM 1360 O O . LEU B 1 59 ? 7.934 11.188 3.527 1 89.62 59 LEU B O 1
ATOM 1364 N N . GLY B 1 60 ? 6.648 11.18 1.75 1 80.69 60 GLY B N 1
ATOM 1365 C CA . GLY B 1 60 ? 7.652 10.523 0.919 1 80.69 60 GLY B CA 1
ATOM 1366 C C . GLY B 1 60 ? 7.84 9.055 1.252 1 80.69 60 GLY B C 1
ATOM 1367 O O . GLY B 1 60 ? 8.969 8.555 1.25 1 80.69 60 GLY B O 1
ATOM 1368 N N . VAL B 1 61 ? 6.797 8.398 1.631 1 81.38 61 VAL B N 1
ATOM 1369 C CA . VAL B 1 61 ? 6.855 6.973 1.944 1 81.38 61 VAL B CA 1
ATOM 1370 C C . VAL B 1 61 ? 5.824 6.215 1.109 1 81.38 61 VAL B C 1
ATOM 1372 O O . VAL B 1 61 ? 4.957 6.828 0.479 1 81.38 61 VAL B O 1
ATOM 1375 N N . THR B 1 62 ? 5.973 4.887 1.105 1 78.88 62 THR B N 1
ATOM 1376 C CA . THR B 1 62 ? 5.062 4.062 0.317 1 78.88 62 THR B CA 1
ATOM 1377 C C . THR B 1 62 ? 3.945 3.5 1.191 1 78.88 62 THR B C 1
ATOM 1379 O O . THR B 1 62 ? 4.086 3.428 2.414 1 78.88 62 THR B O 1
ATOM 1382 N N . PRO B 1 63 ? 2.846 3.145 0.583 1 87.19 63 PRO B N 1
ATOM 1383 C CA . PRO B 1 63 ? 1.786 2.475 1.341 1 87.19 63 PRO B CA 1
ATOM 1384 C C . PRO B 1 63 ? 2.281 1.226 2.068 1 87.19 63 PRO B C 1
ATOM 1386 O O . PRO B 1 63 ? 1.853 0.95 3.191 1 87.19 63 PRO B O 1
ATOM 1389 N N . ASP B 1 64 ? 3.158 0.527 1.446 1 80.31 64 ASP B N 1
ATOM 1390 C CA . ASP B 1 64 ? 3.707 -0.657 2.1 1 80.31 64 ASP B CA 1
ATOM 1391 C C . ASP B 1 64 ? 4.375 -0.294 3.424 1 80.31 64 ASP B C 1
ATOM 1393 O O . ASP B 1 64 ? 4.219 -1.005 4.418 1 80.31 64 ASP B O 1
ATOM 1397 N N . PHE B 1 65 ? 5.066 0.799 3.361 1 76.38 65 PHE B N 1
ATOM 1398 C CA . PHE B 1 65 ? 5.793 1.245 4.543 1 76.38 65 PHE B CA 1
ATOM 1399 C C . PHE B 1 65 ? 4.836 1.507 5.699 1 76.38 65 PHE B C 1
ATOM 1401 O O . PHE B 1 65 ? 5.141 1.182 6.852 1 76.38 65 PHE B O 1
ATOM 1408 N N . ILE B 1 66 ? 3.676 2.025 5.395 1 85.62 66 ILE B N 1
ATOM 1409 C CA . ILE B 1 66 ? 2.73 2.434 6.43 1 85.62 66 ILE B CA 1
ATOM 1410 C C . ILE B 1 66 ? 1.853 1.247 6.82 1 85.62 66 ILE B C 1
ATOM 1412 O O . ILE B 1 66 ? 1.541 1.062 8 1 85.62 66 ILE B O 1
ATOM 1416 N N . LEU B 1 67 ? 1.472 0.454 5.906 1 88.44 67 LEU B N 1
ATOM 1417 C CA . LEU B 1 67 ? 0.424 -0.537 6.129 1 88.44 67 LEU B CA 1
ATOM 1418 C C . LEU B 1 67 ? 1.018 -1.861 6.594 1 88.44 67 LEU B C 1
ATOM 1420 O O . LEU B 1 67 ? 0.355 -2.631 7.293 1 88.44 67 LEU B O 1
ATOM 1424 N N . LEU B 1 68 ? 1.916 -2.314 6.074 1 72 68 LEU B N 1
ATOM 1425 C CA . LEU B 1 68 ? 2.434 -3.65 6.348 1 72 68 LEU B CA 1
ATOM 1426 C C . LEU B 1 68 ? 3.381 -3.633 7.543 1 72 68 LEU B C 1
ATOM 1428 O O . LEU B 1 68 ? 4.32 -2.836 7.582 1 72 68 LEU B O 1
ATOM 1432 N N . ASP B 1 69 ? 2.717 -3.295 8.82 1 53 69 ASP B N 1
ATOM 1433 C CA . ASP B 1 69 ? 3.383 -3.277 10.117 1 53 69 ASP B CA 1
ATOM 1434 C C . ASP B 1 69 ? 4.848 -3.684 9.984 1 53 69 ASP B C 1
ATOM 1436 O O . ASP B 1 69 ? 5.516 -3.953 10.992 1 53 69 ASP B O 1
ATOM 1440 N N . SER B 1 70 ? 5.191 -4.617 9 1 45.03 70 SER B N 1
ATOM 1441 C CA . SER B 1 70 ? 6.348 -5.387 9.453 1 45.03 70 SER B CA 1
ATOM 1442 C C . SER B 1 70 ? 7.355 -4.492 10.164 1 45.03 70 SER B C 1
ATOM 1444 O O . SER B 1 70 ? 7.5 -3.316 9.828 1 45.03 70 SER B O 1
ATOM 1446 N N . ILE B 1 71 ? 7.551 -5.102 11.43 1 35.78 71 ILE B N 1
ATOM 1447 C CA . ILE B 1 71 ? 8.602 -4.758 12.375 1 35.78 71 ILE B CA 1
ATOM 1448 C C . ILE B 1 71 ? 9.758 -4.07 11.648 1 35.78 71 ILE B C 1
ATOM 1450 O O . ILE B 1 71 ? 10.289 -4.605 10.68 1 35.78 71 ILE B O 1
ATOM 1454 N N . TYR B 1 72 ? 9.672 -2.736 11.688 1 40.38 72 TYR B N 1
ATOM 1455 C CA . TYR B 1 72 ? 10.93 -2.01 11.547 1 40.38 72 TYR B CA 1
ATOM 1456 C C . TYR B 1 72 ? 12.117 -2.92 11.828 1 40.38 72 TYR B C 1
ATOM 1458 O O . TYR B 1 72 ? 12.594 -3.002 12.961 1 40.38 72 TYR B O 1
ATOM 1466 N N . THR B 1 73 ? 11.844 -4.164 11.734 1 42.44 73 THR B N 1
ATOM 1467 C CA . THR B 1 73 ? 13.141 -4.824 11.883 1 42.44 73 THR B CA 1
ATOM 1468 C C . THR B 1 73 ? 14.133 -4.312 10.836 1 42.44 73 THR B C 1
ATOM 1470 O O . THR B 1 73 ? 13.734 -3.666 9.867 1 42.44 73 THR B O 1
ATOM 1473 N N . SER B 1 74 ? 15.203 -4.387 11.211 1 48 74 SER B N 1
ATOM 1474 C CA . SER B 1 74 ? 16.344 -4.012 10.375 1 48 74 SER B CA 1
ATOM 1475 C C . SER B 1 74 ? 16.125 -4.41 8.922 1 48 74 SER B C 1
ATOM 1477 O O . SER B 1 74 ? 16.406 -3.633 8.008 1 48 74 SER B O 1
ATOM 1479 N N . LYS B 1 75 ? 15.375 -5.449 8.727 1 52.47 75 LYS B N 1
ATOM 1480 C CA . LYS B 1 75 ? 15.188 -5.969 7.379 1 52.47 75 LYS B CA 1
ATOM 1481 C C . LYS B 1 75 ? 14.164 -5.141 6.609 1 52.47 75 LYS B C 1
ATOM 1483 O O . LYS B 1 75 ? 14.367 -4.828 5.434 1 52.47 75 LYS B O 1
ATOM 1488 N N . LYS B 1 76 ? 13.133 -4.75 7.227 1 51.56 76 LYS B N 1
ATOM 1489 C CA . LYS B 1 76 ? 12.023 -4.059 6.578 1 51.56 76 LYS B CA 1
ATOM 1490 C C . LYS B 1 76 ? 12.414 -2.633 6.191 1 51.56 76 LYS B C 1
ATOM 1492 O O . LYS B 1 76 ? 12.086 -2.168 5.098 1 51.56 76 LYS B O 1
ATOM 1497 N N . TYR B 1 77 ? 13.102 -1.985 7.148 1 54.75 77 TYR B N 1
ATOM 1498 C CA . TYR B 1 77 ? 13.633 -0.675 6.801 1 54.75 77 TYR B CA 1
ATOM 1499 C C . TYR B 1 77 ? 14.469 -0.75 5.527 1 54.75 77 TYR B C 1
ATOM 1501 O O . TYR B 1 77 ? 14.359 0.114 4.652 1 54.75 77 TYR B O 1
ATOM 1509 N N . LEU B 1 78 ? 15.125 -1.837 5.566 1 62.91 78 LEU B N 1
ATOM 1510 C CA . LEU B 1 78 ? 15.992 -1.975 4.402 1 62.91 78 LEU B CA 1
ATOM 1511 C C . LEU B 1 78 ? 15.18 -2.197 3.135 1 62.91 78 LEU B C 1
ATOM 1513 O O . LEU B 1 78 ? 15.492 -1.643 2.08 1 62.91 78 LEU B O 1
ATOM 1517 N N . LYS B 1 79 ? 14.039 -2.91 3.34 1 68.69 79 LYS B N 1
ATOM 1518 C CA . LYS B 1 79 ? 13.203 -3.166 2.174 1 68.69 79 LYS B CA 1
ATOM 1519 C C . LYS B 1 79 ? 12.539 -1.881 1.68 1 68.69 79 LYS B C 1
ATOM 1521 O O . LYS B 1 79 ? 12.453 -1.647 0.473 1 68.69 79 LYS B O 1
ATOM 1526 N N . ASP B 1 80 ? 12.219 -1.141 2.662 1 64.19 80 ASP B N 1
ATOM 1527 C CA . ASP B 1 80 ? 11.625 0.147 2.314 1 64.19 80 ASP B CA 1
ATOM 1528 C C . ASP B 1 80 ? 12.648 1.06 1.642 1 64.19 80 ASP B C 1
ATOM 1530 O O . ASP B 1 8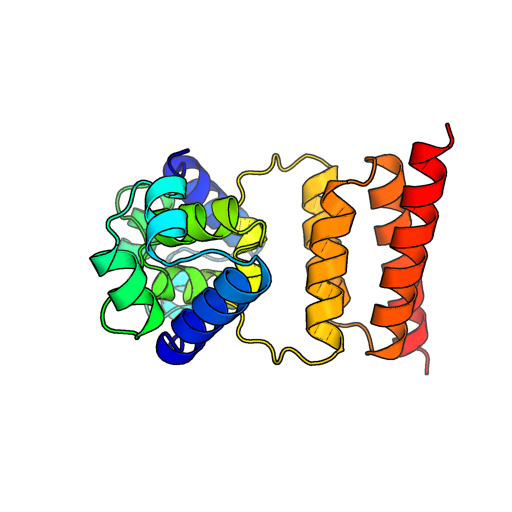0 ? 12.328 1.762 0.681 1 64.19 80 ASP B O 1
ATOM 1534 N N . GLU B 1 81 ? 13.766 1.06 2.213 1 67.38 81 GLU B N 1
ATOM 1535 C CA . GLU B 1 81 ? 14.836 1.852 1.626 1 67.38 81 GLU B CA 1
ATOM 1536 C C . GLU B 1 81 ? 15.133 1.41 0.194 1 67.38 81 GLU B C 1
ATOM 1538 O O . GLU B 1 81 ? 15.336 2.246 -0.688 1 67.38 81 GLU B O 1
ATOM 1543 N N . ILE B 1 82 ? 15.117 0.116 -0.003 1 73.19 82 ILE B N 1
ATOM 1544 C CA . ILE B 1 82 ? 15.367 -0.428 -1.334 1 73.19 82 ILE B CA 1
ATOM 1545 C C . ILE B 1 82 ? 14.242 -0.004 -2.281 1 73.19 82 ILE B C 1
ATOM 1547 O O . ILE B 1 82 ? 14.508 0.417 -3.41 1 73.19 82 ILE B O 1
ATOM 1551 N N . ALA B 1 83 ? 13.062 -0.071 -1.722 1 70.12 83 ALA B N 1
ATOM 1552 C CA . ALA B 1 83 ? 11.922 0.322 -2.541 1 70.12 83 ALA B CA 1
ATOM 1553 C C . ALA B 1 83 ? 12.039 1.775 -2.99 1 70.12 83 ALA B C 1
ATOM 1555 O O . ALA B 1 83 ? 11.766 2.1 -4.148 1 70.12 83 ALA B O 1
ATOM 1556 N N . VAL B 1 84 ? 12.375 2.596 -2.09 1 66.31 84 VAL B N 1
ATOM 1557 C CA . VAL B 1 84 ? 12.555 4.016 -2.383 1 66.31 84 VAL B CA 1
ATOM 1558 C C . VAL B 1 84 ? 13.688 4.195 -3.391 1 66.31 84 VAL B C 1
ATOM 1560 O O . VAL B 1 84 ? 13.57 4.984 -4.328 1 66.31 84 VAL B O 1
ATOM 1563 N N . LYS B 1 85 ? 14.789 3.541 -3.195 1 73.56 85 LYS B N 1
ATOM 1564 C CA . LYS B 1 85 ? 15.961 3.637 -4.066 1 73.56 85 LYS B CA 1
ATOM 1565 C C . LYS B 1 85 ? 15.641 3.152 -5.477 1 73.56 85 LYS B C 1
ATOM 1567 O O . LYS B 1 85 ? 16.125 3.715 -6.457 1 73.56 85 LYS B O 1
ATOM 1572 N N . LEU B 1 86 ? 14.812 2.176 -5.535 1 76.44 86 LEU B N 1
ATOM 1573 C CA . LEU B 1 86 ? 14.438 1.622 -6.832 1 76.44 86 LEU B CA 1
ATOM 1574 C C . LEU B 1 86 ? 13.703 2.656 -7.676 1 76.44 86 LEU B C 1
ATOM 1576 O O . LEU B 1 86 ? 13.805 2.65 -8.906 1 76.44 86 LEU B O 1
ATOM 1580 N N . ASN B 1 87 ? 13.125 3.506 -7.027 1 72.69 87 ASN B N 1
ATOM 1581 C CA . ASN B 1 87 ? 12.422 4.566 -7.742 1 72.69 87 ASN B CA 1
ATOM 1582 C C . ASN B 1 87 ? 13.391 5.535 -8.406 1 72.69 87 ASN B C 1
ATOM 1584 O O . ASN B 1 87 ? 13.016 6.258 -9.336 1 72.69 87 ASN B O 1
ATOM 1588 N N . LYS B 1 88 ? 14.523 5.605 -7.973 1 74.12 88 LYS B N 1
ATOM 1589 C CA . LYS B 1 88 ? 15.539 6.504 -8.516 1 74.12 88 LYS B CA 1
ATOM 1590 C C . LYS B 1 88 ? 16.422 5.785 -9.531 1 74.12 88 LYS B C 1
ATOM 1592 O O . LYS B 1 88 ? 17.312 6.395 -10.133 1 74.12 88 LYS B O 1
ATOM 1597 N N . CYS B 1 89 ? 16.328 4.508 -9.664 1 75.94 89 CYS B N 1
ATOM 1598 C CA . CYS B 1 89 ? 17.156 3.684 -10.523 1 75.94 89 CYS B CA 1
ATOM 1599 C C . CYS B 1 89 ? 16.641 3.693 -11.961 1 75.94 89 CYS B C 1
ATOM 1601 O O . CYS B 1 89 ? 15.43 3.793 -12.18 1 75.94 89 CYS B O 1
ATOM 1603 N N . SER B 1 90 ? 17.609 3.723 -12.859 1 78 90 SER B N 1
ATOM 1604 C CA . SER B 1 90 ? 17.25 3.52 -14.266 1 78 90 SER B CA 1
ATOM 1605 C C . SER B 1 90 ? 16.656 2.135 -14.484 1 78 90 SER B C 1
ATOM 1607 O O . SER B 1 90 ? 16.766 1.258 -13.633 1 78 90 SER B O 1
ATOM 1609 N N . GLU B 1 91 ? 15.945 2.021 -15.648 1 76.38 91 GLU B N 1
ATOM 1610 C CA . GLU B 1 91 ? 15.367 0.724 -15.992 1 76.38 91 GLU B CA 1
ATOM 1611 C C . GLU B 1 91 ? 16.438 -0.363 -16.016 1 76.38 91 GLU B C 1
ATOM 1613 O O . GLU B 1 91 ? 16.219 -1.477 -15.547 1 76.38 91 GLU B O 1
ATOM 1618 N N . LYS B 1 92 ? 17.562 -0.013 -16.609 1 81.44 92 LYS B N 1
ATOM 1619 C CA . LYS B 1 92 ? 18.672 -0.952 -16.672 1 81.44 92 LYS B CA 1
ATOM 1620 C C . LYS B 1 92 ? 19.109 -1.379 -15.266 1 81.44 92 LYS B C 1
ATOM 1622 O O . LYS B 1 92 ? 19.312 -2.568 -15.008 1 81.44 92 LYS B O 1
ATOM 1627 N N . ASN B 1 93 ? 19.234 -0.447 -14.336 1 82 93 ASN B N 1
ATOM 1628 C CA . ASN B 1 93 ? 19.672 -0.728 -12.969 1 82 93 ASN B CA 1
ATOM 1629 C C . ASN B 1 93 ? 18.641 -1.567 -12.211 1 82 93 ASN B C 1
ATOM 1631 O O . ASN B 1 93 ? 19.016 -2.443 -11.43 1 82 93 ASN B O 1
ATOM 1635 N N . ILE B 1 94 ? 17.391 -1.356 -12.516 1 80.19 94 ILE B N 1
ATOM 1636 C CA . ILE B 1 94 ? 16.344 -2.131 -11.859 1 80.19 94 ILE B CA 1
ATOM 1637 C C . ILE B 1 94 ? 16.438 -3.594 -12.289 1 80.19 94 ILE B C 1
ATOM 1639 O O . ILE B 1 94 ? 16.297 -4.496 -11.461 1 80.19 94 ILE B O 1
ATOM 1643 N N . HIS B 1 95 ? 16.703 -3.742 -13.539 1 79.44 95 HIS B N 1
ATOM 1644 C CA . HIS B 1 95 ? 16.891 -5.094 -14.047 1 79.44 95 HIS B CA 1
ATOM 1645 C C . HIS B 1 95 ? 18.062 -5.781 -13.375 1 79.44 95 HIS B C 1
ATOM 1647 O O . HIS B 1 95 ? 17.984 -6.957 -13.016 1 79.44 95 HIS B O 1
ATOM 1653 N N . LEU B 1 96 ? 19.188 -5.051 -13.188 1 79.38 96 LEU B N 1
ATOM 1654 C CA . LEU B 1 96 ? 20.375 -5.59 -12.547 1 79.38 96 LEU B CA 1
ATOM 1655 C C . LEU B 1 96 ? 20.078 -5.961 -11.094 1 79.38 96 LEU B C 1
ATOM 1657 O O . LEU B 1 96 ? 20.531 -7.008 -10.617 1 79.38 96 LEU B O 1
ATOM 1661 N N . ILE B 1 97 ? 19.359 -5.188 -10.453 1 84.75 97 ILE B N 1
ATOM 1662 C CA . ILE B 1 97 ? 19.016 -5.445 -9.062 1 84.75 97 ILE B CA 1
ATOM 1663 C C . ILE B 1 97 ? 18.156 -6.703 -8.961 1 84.75 97 ILE B C 1
ATOM 1665 O O . ILE B 1 97 ? 18.375 -7.539 -8.078 1 84.75 97 ILE B O 1
ATOM 1669 N N . ALA B 1 98 ? 17.203 -6.793 -9.859 1 79.94 98 ALA B N 1
ATOM 1670 C CA . ALA B 1 98 ? 16.359 -7.98 -9.883 1 79.94 98 ALA B CA 1
ATOM 1671 C C . ALA B 1 98 ? 17.188 -9.25 -10.055 1 79.94 98 ALA B C 1
ATOM 1673 O O . ALA B 1 98 ? 16.984 -10.234 -9.344 1 79.94 98 ALA B O 1
ATOM 1674 N N . LYS B 1 99 ? 18.094 -9.211 -10.961 1 80.19 99 LYS B N 1
ATOM 1675 C CA . LYS B 1 99 ? 18.969 -10.344 -11.203 1 80.19 99 LYS B CA 1
ATOM 1676 C C . LYS B 1 99 ? 19.828 -10.656 -9.984 1 80.19 99 LYS B C 1
ATOM 1678 O O . LYS B 1 99 ? 20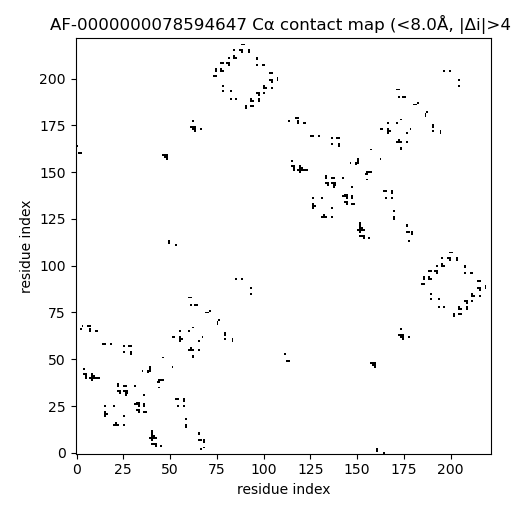.047 -11.82 -9.648 1 80.19 99 LYS B O 1
ATOM 1683 N N . PHE B 1 100 ? 20.375 -9.641 -9.352 1 83.75 100 PHE B N 1
ATOM 1684 C CA . PHE B 1 100 ? 21.172 -9.789 -8.141 1 83.75 100 PHE B CA 1
ATOM 1685 C C . PHE B 1 100 ? 20.359 -10.445 -7.035 1 83.75 100 PHE B C 1
ATOM 1687 O O . PHE B 1 100 ? 20.859 -11.352 -6.352 1 83.75 100 PHE B O 1
ATOM 1694 N N . CYS B 1 101 ? 19.125 -10.039 -6.836 1 81.38 101 CYS B N 1
ATOM 1695 C CA . CYS B 1 101 ? 18.234 -10.633 -5.848 1 81.38 101 CYS B CA 1
ATOM 1696 C C . CYS B 1 101 ? 18.062 -12.125 -6.105 1 81.38 101 CYS B C 1
ATOM 1698 O O . CYS B 1 101 ? 18.125 -12.93 -5.176 1 81.38 101 CYS B O 1
ATOM 1700 N N . ASP B 1 102 ? 17.859 -12.445 -7.348 1 79.75 102 ASP B N 1
ATOM 1701 C CA . ASP B 1 102 ? 17.688 -13.844 -7.719 1 79.75 102 ASP B CA 1
ATOM 1702 C C . ASP B 1 102 ? 18.922 -14.664 -7.344 1 79.75 102 ASP B C 1
ATOM 1704 O O . ASP B 1 102 ? 18.797 -15.781 -6.836 1 79.75 102 ASP B O 1
ATOM 1708 N N . LEU B 1 103 ? 20.016 -14.125 -7.598 1 75.44 103 LEU B N 1
ATOM 1709 C CA . LEU B 1 103 ? 21.281 -14.805 -7.301 1 75.44 103 LEU B CA 1
ATOM 1710 C C . LEU B 1 103 ? 21.422 -15.062 -5.805 1 75.44 103 LEU B C 1
ATOM 1712 O O . LEU B 1 103 ? 21.844 -16.141 -5.395 1 75.44 103 LEU B O 1
ATOM 1716 N N . LEU B 1 104 ? 21.062 -14.141 -5.051 1 78.81 104 LEU B N 1
ATOM 1717 C CA . LEU B 1 104 ? 21.203 -14.273 -3.605 1 78.81 104 LEU B CA 1
ATOM 1718 C C . LEU B 1 104 ? 20.234 -15.305 -3.055 1 78.81 104 LEU B C 1
ATOM 1720 O O . LEU B 1 104 ? 20.578 -16.078 -2.164 1 78.81 104 LEU B O 1
ATOM 1724 N N . ILE B 1 105 ? 19.031 -15.297 -3.553 1 79.06 105 ILE B N 1
ATOM 1725 C CA . ILE B 1 105 ? 18.016 -16.234 -3.086 1 79.06 105 ILE B CA 1
ATOM 1726 C C . ILE B 1 105 ? 18.406 -17.656 -3.439 1 79.06 105 ILE B C 1
ATOM 1728 O O . ILE B 1 105 ? 18.219 -18.578 -2.639 1 79.06 105 ILE B O 1
ATOM 1732 N N . GLU B 1 106 ? 18.844 -17.844 -4.59 1 77.81 106 GLU B N 1
ATOM 1733 C CA . GLU B 1 106 ? 19.328 -19.156 -5.02 1 77.81 106 GLU B CA 1
ATOM 1734 C C . GLU B 1 106 ? 20.453 -19.656 -4.125 1 77.81 106 GLU B C 1
ATOM 1736 O O . GLU B 1 106 ? 20.516 -20.844 -3.803 1 77.81 106 GLU B O 1
ATOM 1741 N N . GLU B 1 107 ? 21.266 -18.797 -3.637 1 77.31 107 GLU B N 1
ATOM 1742 C CA . GLU B 1 107 ? 22.406 -19.156 -2.785 1 77.31 107 GLU B CA 1
ATOM 1743 C C . GLU B 1 107 ? 21.938 -19.516 -1.374 1 77.31 107 GLU B C 1
ATOM 1745 O O . GLU B 1 107 ? 22.578 -20.312 -0.691 1 77.31 107 GLU B O 1
ATOM 1750 N N . GLN B 1 108 ? 20.938 -18.797 -0.899 1 75.31 108 GLN B N 1
ATOM 1751 C CA . GLN B 1 108 ? 20.375 -19.109 0.411 1 75.31 108 GLN B CA 1
ATOM 1752 C C . GLN B 1 108 ? 19.781 -20.516 0.443 1 75.31 108 GLN B C 1
ATOM 1754 O O . GLN B 1 108 ? 19.844 -21.188 1.466 1 75.31 108 GLN B O 1
ATOM 1759 N N . THR B 1 109 ? 19.062 -20.891 -0.622 1 66.25 109 THR B N 1
ATOM 1760 C CA . THR B 1 109 ? 18.406 -22.188 -0.696 1 66.25 109 THR B CA 1
ATOM 1761 C C . THR B 1 109 ? 19.438 -23.312 -0.841 1 66.25 109 THR B C 1
ATOM 1763 O O . THR B 1 109 ? 19.172 -24.453 -0.466 1 66.25 109 THR B O 1
ATOM 1766 N N . ASN B 1 110 ? 20.562 -23.031 -1.353 1 62.44 110 ASN B N 1
ATOM 1767 C CA . ASN B 1 110 ? 21.609 -24.031 -1.519 1 62.44 110 ASN B CA 1
ATOM 1768 C C . ASN B 1 110 ? 22.422 -24.219 -0.24 1 62.44 110 ASN B C 1
ATOM 1770 O O . ASN B 1 110 ? 23.297 -25.078 -0.166 1 62.44 110 ASN B O 1
ATOM 1774 N N . GLU B 1 111 ? 22.25 -23.5 0.773 1 56.19 111 GLU B N 1
ATOM 1775 C CA . GLU B 1 111 ? 22.859 -23.812 2.059 1 56.19 111 GLU B CA 1
ATOM 1776 C C . GLU B 1 111 ? 21.875 -24.531 2.98 1 56.19 111 GLU B C 1
ATOM 1778 O O . GLU B 1 111 ? 20.672 -24.281 2.914 1 56.19 111 GLU B O 1
#

Nearest PDB structures (foldseek):
  1y7y-assembly1_B  TM=9.858E-01  e=6.333E-05  Aeromonas hydrophila
  2b5a-assembly1_A  TM=9.755E-01  e=6.333E-05  [Bacillus] caldolyticus
  3f52-assembly1_A  TM=9.522E-01  e=2.747E-04  Corynebacterium glutamicum
  3f52-assembly1_E  TM=9.555E-01  e=5.239E-04  Corynebacterium glutamicum
  4iwr-assembly1_B  TM=9.150E-01  e=7.902E-04  Enterobacter sp. RFL1396